Protein AF-W9I507-F1 (afdb_monomer_lite)

Radius of gyration: 17.3 Å; chains: 1; bounding box: 42×34×54 Å

Secondary structure (DSSP, 8-state):
--SS-HHHHHHHHT-TTS---HHHHHHHHHHHHHHS-TT-HHHHHHHHHHHHHHHHHHHHHS---HHHHHHHHHHHHHHHHTT-HHHHHHHHHHHHHHHHHTTGGGTTSSTT-TT-GGGTT--HHHHHHHHHHHHHHHHHHHHHHH-----TTSHHHHTTS--TTSPPSSPPPPTTSPPPPPHHHHHH--

InterPro domains:
  IPR007219 Xylanolytic transcriptional activator, regulatory domain [PF04082] (60-146)
  IPR050815 Transcription factor, fungi [PTHR47338] (55-188)

Foldseek 3Di:
DDLDQPVVLCVQVPDPPHPCDLLNVLLVLLVVLLPDDPPPVVVSVVSLVVSVVSLVVCVVPDPQDLSSLSSLLSNLVNCVVVVVLVVNQVSLLVSLVSCVVQVLLQLQLDQQSCRRPNSVVNDSLRSLSSLSSNVSSVVSQVVSQCDDPPDPVVCPPPPDSPDPPDDTSHDDDDPSGHDRDDPVVSNPDD

pLDDT: mean 81.41, std 13.42, range [44.25, 96.75]

Sequence (190 aa):
MPIVNGKRHLATVLNPLVPHRRPTALMALCMKLCCLPVGKVEEKRVLYDLVKRFYAEVESQEDSCIQVMQSAVFIAVFEMGDAIFPAAYLTVGALARYGMAMGMDKINQDVLGKDCGAAAGASWADIEEMRRVWWGALILDRYVNCYKLTSPSCANILLNMSQPTRGLSTADPSFEEFLPADDEFFCNQV

Structure (mmCIF, N/CA/C/O backbone):
data_AF-W9I507-F1
#
_entry.id   AF-W9I507-F1
#
loop_
_atom_site.group_PDB
_atom_site.id
_atom_site.type_symbol
_atom_site.label_atom_id
_atom_site.label_alt_id
_atom_site.label_comp_id
_atom_site.label_asym_id
_atom_site.label_entity_id
_atom_site.label_seq_id
_atom_site.pdbx_PDB_ins_code
_atom_site.Cartn_x
_atom_site.Cartn_y
_atom_site.Cartn_z
_atom_site.occupancy
_atom_site.B_iso_or_equiv
_atom_site.auth_seq_id
_atom_site.auth_comp_id
_atom_site.auth_asym_id
_atom_site.auth_atom_id
_atom_site.pdbx_PDB_model_num
ATOM 1 N N . MET A 1 1 ? 2.374 13.113 -2.521 1.00 60.88 1 MET A N 1
ATOM 2 C CA . MET A 1 1 ? 2.827 11.851 -3.134 1.00 60.88 1 MET A CA 1
ATOM 3 C C . MET A 1 1 ? 1.643 10.925 -3.431 1.00 60.88 1 MET A C 1
ATOM 5 O O . MET A 1 1 ? 1.254 10.136 -2.572 1.00 60.88 1 MET A O 1
ATOM 9 N N . PRO A 1 2 ? 1.027 11.029 -4.619 1.00 75.25 2 PRO A N 1
ATOM 10 C CA . PRO A 1 2 ? 0.046 10.060 -5.093 1.00 75.25 2 PRO A CA 1
ATOM 11 C C . PRO A 1 2 ? 0.748 8.733 -5.385 1.00 75.25 2 PRO A C 1
ATOM 13 O O . PRO A 1 2 ? 1.752 8.706 -6.083 1.00 75.25 2 PRO A O 1
ATOM 16 N N . ILE A 1 3 ? 0.232 7.638 -4.838 1.00 82.69 3 ILE A N 1
ATOM 17 C CA . ILE A 1 3 ? 0.819 6.296 -4.990 1.00 82.69 3 ILE A CA 1
ATOM 18 C C . ILE A 1 3 ? 0.324 5.605 -6.277 1.00 82.69 3 ILE A C 1
ATOM 20 O O . ILE A 1 3 ? 0.936 4.662 -6.773 1.00 82.69 3 ILE A O 1
ATOM 24 N N . VAL A 1 4 ? -0.787 6.098 -6.824 1.00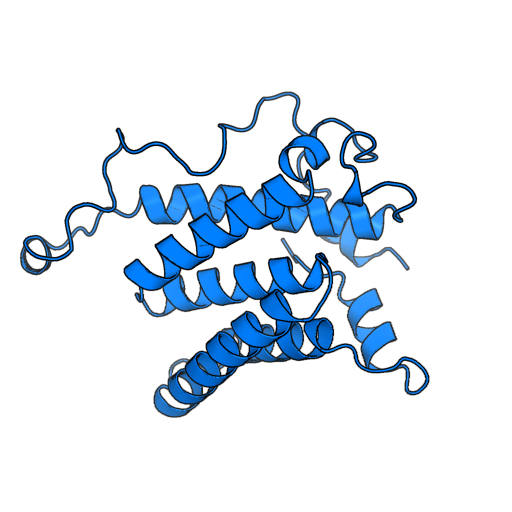 82.69 4 VAL A N 1
ATOM 25 C CA . VAL A 1 4 ? -1.479 5.553 -7.994 1.00 82.69 4 VAL A CA 1
ATOM 26 C C . VAL A 1 4 ? -1.543 6.631 -9.068 1.00 82.69 4 VAL A C 1
ATOM 28 O O . VAL A 1 4 ? -1.897 7.774 -8.765 1.00 82.69 4 VAL A O 1
ATOM 31 N N . ASN A 1 5 ? -1.258 6.284 -10.324 1.00 81.75 5 ASN A N 1
ATOM 32 C CA . ASN A 1 5 ? -1.501 7.184 -11.443 1.00 81.75 5 ASN A CA 1
ATOM 33 C C . ASN A 1 5 ? -3.013 7.290 -11.693 1.00 81.75 5 ASN A C 1
ATOM 35 O O . ASN A 1 5 ? -3.648 6.385 -12.243 1.00 81.75 5 ASN A O 1
ATOM 39 N N . GLY A 1 6 ? -3.600 8.416 -11.282 1.00 75.25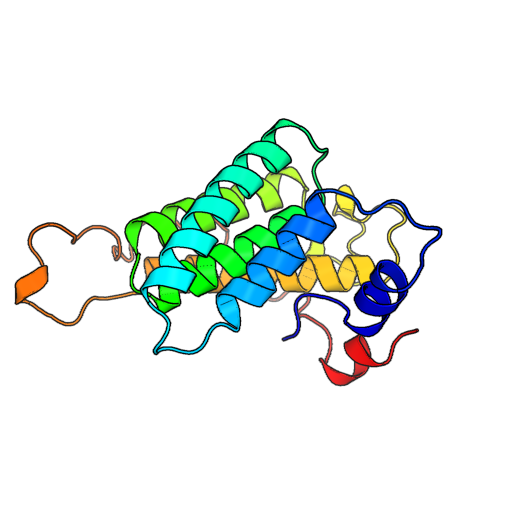 6 GLY A N 1
ATOM 40 C CA . GLY A 1 6 ? -5.046 8.629 -11.333 1.00 75.25 6 GLY A CA 1
ATOM 41 C C . GLY A 1 6 ? -5.632 8.572 -12.744 1.00 75.25 6 GLY A C 1
ATOM 42 O O . GLY A 1 6 ? -6.695 7.982 -12.928 1.00 75.25 6 GLY A O 1
ATOM 43 N N . LYS A 1 7 ? -4.938 9.119 -13.753 1.00 77.50 7 LYS A N 1
ATOM 44 C CA . LYS A 1 7 ? -5.415 9.108 -15.148 1.00 77.50 7 LYS A CA 1
ATOM 45 C C . LYS A 1 7 ? -5.494 7.686 -15.682 1.00 77.50 7 LYS A C 1
ATOM 47 O O . LYS A 1 7 ? -6.520 7.283 -16.225 1.00 77.50 7 LYS A O 1
ATOM 52 N N . ARG A 1 8 ? -4.435 6.910 -15.461 1.00 76.06 8 ARG A N 1
ATOM 53 C CA . ARG A 1 8 ? -4.349 5.517 -15.897 1.00 76.06 8 ARG A CA 1
ATOM 54 C C . ARG A 1 8 ? -5.343 4.618 -15.173 1.00 76.06 8 ARG A C 1
ATOM 56 O O . ARG A 1 8 ? -6.025 3.812 -15.807 1.00 76.06 8 ARG A O 1
ATOM 63 N N . HIS A 1 9 ? -5.449 4.768 -13.854 1.00 78.75 9 HIS A N 1
ATOM 64 C CA . HIS A 1 9 ? -6.389 3.993 -13.056 1.00 78.75 9 HIS A CA 1
ATOM 65 C C . HIS A 1 9 ? -7.831 4.275 -13.486 1.00 78.75 9 HIS A C 1
ATOM 67 O O . HIS A 1 9 ? -8.587 3.342 -13.745 1.00 78.75 9 HIS A O 1
ATOM 73 N N . LEU A 1 10 ? -8.185 5.552 -13.659 1.00 80.06 10 LEU A N 1
ATOM 74 C CA . LEU A 1 10 ? -9.512 5.950 -14.113 1.00 80.06 10 LEU A CA 1
ATOM 75 C C . LEU A 1 10 ? -9.802 5.439 -15.529 1.00 80.06 10 LEU A C 1
ATOM 77 O O . LEU A 1 10 ? -10.866 4.873 -15.755 1.00 80.06 10 LEU A O 1
ATOM 81 N N . ALA A 1 11 ? -8.856 5.567 -16.463 1.00 79.31 11 ALA A N 1
ATOM 82 C CA . ALA A 1 11 ? -9.003 5.031 -17.816 1.00 79.31 11 ALA A CA 1
ATOM 83 C C . ALA A 1 11 ? -9.237 3.511 -17.813 1.00 79.31 11 ALA A C 1
ATOM 85 O O . ALA A 1 11 ? -10.042 3.010 -18.592 1.00 79.31 11 ALA A O 1
ATOM 86 N N . THR A 1 12 ? -8.579 2.785 -16.906 1.00 77.81 12 THR A N 1
ATOM 87 C CA . THR A 1 12 ? -8.743 1.331 -16.759 1.00 77.81 12 THR A CA 1
ATOM 88 C C . THR A 1 12 ? -10.108 0.970 -16.176 1.00 77.81 12 THR A C 1
ATOM 90 O O . THR A 1 12 ? -10.777 0.087 -16.700 1.00 77.81 12 THR A O 1
ATOM 93 N N . VAL A 1 13 ? -10.548 1.665 -15.123 1.00 78.44 13 VAL A N 1
ATOM 94 C CA . VAL A 1 13 ? -11.843 1.418 -14.462 1.00 78.44 13 VAL A CA 1
ATOM 95 C C . VAL A 1 13 ? -13.019 1.796 -15.364 1.00 78.44 13 VAL A C 1
ATOM 97 O O . VAL A 1 13 ? -14.035 1.108 -15.380 1.00 78.44 13 VAL A O 1
ATOM 100 N N . LEU A 1 14 ? -12.890 2.878 -16.133 1.00 82.69 14 LEU A N 1
ATOM 101 C CA . LEU A 1 14 ? -13.932 3.326 -17.057 1.00 82.69 14 LEU A CA 1
ATOM 102 C C . LEU A 1 14 ? -13.994 2.498 -18.345 1.00 82.69 14 LEU A C 1
ATOM 104 O O . LEU A 1 14 ? -14.949 2.656 -19.102 1.00 82.69 14 LEU A O 1
ATOM 108 N N . ASN A 1 15 ? -13.006 1.640 -18.618 1.00 78.81 15 ASN A N 1
ATOM 109 C CA . ASN A 1 15 ? -12.996 0.817 -19.819 1.00 78.81 15 ASN A CA 1
ATOM 110 C C . ASN A 1 15 ? -13.813 -0.473 -19.600 1.00 78.81 15 ASN A C 1
ATOM 112 O O . ASN A 1 15 ? -13.334 -1.391 -18.930 1.00 78.81 15 ASN A O 1
ATOM 116 N N . PRO A 1 16 ? -15.009 -0.608 -20.209 1.00 73.00 16 PRO A N 1
ATOM 117 C CA . PRO A 1 16 ? -15.865 -1.780 -20.017 1.00 73.00 16 PRO A CA 1
ATOM 118 C C . PRO A 1 16 ? -15.288 -3.057 -20.645 1.00 73.00 16 PRO A C 1
ATOM 120 O O . PRO A 1 16 ? -15.780 -4.148 -20.370 1.00 73.00 16 PRO A O 1
ATOM 123 N N . LEU A 1 17 ? -14.267 -2.933 -21.499 1.00 74.56 17 LEU A N 1
ATOM 124 C CA . LEU A 1 17 ? -13.624 -4.056 -22.180 1.00 74.56 17 LEU A CA 1
ATOM 125 C C . LEU A 1 17 ? -12.506 -4.693 -21.345 1.00 74.56 17 LEU A C 1
ATOM 127 O O . LEU A 1 17 ? -12.040 -5.779 -21.688 1.00 74.56 17 LEU A O 1
ATOM 131 N N . VAL A 1 18 ? -12.061 -4.038 -20.266 1.00 71.44 18 VAL A N 1
ATOM 132 C CA . VAL A 1 18 ? -11.014 -4.570 -19.389 1.00 71.44 18 VAL A CA 1
ATOM 133 C C . VAL A 1 18 ? -11.668 -5.354 -18.246 1.00 71.44 18 VAL A C 1
ATOM 135 O O . VAL A 1 18 ? -12.446 -4.785 -17.471 1.00 71.44 18 VAL A O 1
ATOM 138 N N . PRO A 1 19 ? -11.374 -6.661 -18.097 1.00 69.62 19 PRO A N 1
ATOM 139 C CA . PRO A 1 19 ? -11.891 -7.434 -16.979 1.00 69.62 19 PRO A CA 1
ATOM 140 C C . PRO A 1 19 ? -11.388 -6.833 -15.666 1.00 69.62 19 PRO A C 1
ATOM 142 O O . PRO A 1 19 ? -10.194 -6.587 -15.484 1.00 69.62 19 PRO A O 1
ATOM 145 N N . HIS A 1 20 ? -12.316 -6.589 -14.744 1.00 70.31 20 HIS A N 1
ATOM 146 C CA . HIS A 1 20 ? -11.993 -6.019 -13.444 1.00 70.31 20 HIS A CA 1
ATOM 147 C C . HIS A 1 20 ? -11.232 -7.056 -12.620 1.00 70.31 20 HIS A C 1
ATOM 149 O O . HIS A 1 20 ? -11.811 -8.005 -12.091 1.00 70.31 20 HIS A O 1
ATOM 155 N N . ARG A 1 21 ? -9.913 -6.886 -12.529 1.00 84.44 21 ARG A N 1
ATOM 156 C CA . ARG A 1 21 ? -9.064 -7.771 -11.733 1.00 84.44 21 ARG A CA 1
ATOM 157 C C . ARG A 1 21 ? -9.321 -7.555 -10.242 1.00 84.44 21 ARG A C 1
ATOM 159 O O . ARG A 1 21 ? -9.549 -6.428 -9.795 1.00 84.44 21 ARG A O 1
ATOM 166 N N . ARG A 1 22 ? -9.216 -8.625 -9.450 1.00 89.06 22 ARG A N 1
ATOM 167 C CA . ARG A 1 22 ? -9.421 -8.571 -7.991 1.00 89.06 22 ARG A CA 1
ATOM 168 C C . ARG A 1 22 ? -8.506 -7.560 -7.282 1.00 89.06 22 ARG A C 1
ATOM 170 O O . ARG A 1 22 ? -9.035 -6.805 -6.469 1.00 89.06 22 ARG A O 1
ATOM 177 N N . PRO A 1 23 ? -7.202 -7.439 -7.618 1.00 89.69 23 PRO A N 1
ATOM 178 C CA . PRO A 1 23 ? -6.332 -6.439 -6.995 1.00 89.69 23 PRO A CA 1
ATOM 179 C C . PRO A 1 23 ? -6.774 -4.991 -7.261 1.00 89.69 23 PRO A C 1
ATOM 181 O O . PRO A 1 23 ? -6.634 -4.130 -6.397 1.00 89.69 23 PRO A O 1
ATOM 184 N N . THR A 1 24 ? -7.384 -4.717 -8.420 1.00 87.56 24 THR A N 1
ATOM 185 C CA . THR A 1 24 ? -7.926 -3.387 -8.742 1.00 87.56 24 THR A CA 1
ATOM 186 C C . THR A 1 24 ? -9.159 -3.070 -7.890 1.00 87.56 24 THR A C 1
ATOM 188 O O . THR A 1 24 ? -9.281 -1.960 -7.371 1.00 87.56 24 THR A O 1
ATOM 191 N N . ALA A 1 25 ? -10.050 -4.048 -7.695 1.00 90.56 25 ALA A N 1
ATOM 192 C CA . ALA A 1 25 ? -11.204 -3.904 -6.808 1.00 90.56 25 ALA A CA 1
ATOM 193 C C . ALA A 1 25 ? -10.780 -3.731 -5.339 1.00 90.56 25 ALA A C 1
ATOM 195 O O . ALA A 1 25 ? -11.328 -2.883 -4.635 1.00 90.56 25 ALA A O 1
ATOM 196 N N . LEU A 1 26 ? -9.775 -4.492 -4.892 1.00 93.19 26 LEU A N 1
ATOM 197 C CA . LEU A 1 26 ? -9.206 -4.393 -3.547 1.00 93.19 26 LEU A CA 1
ATOM 198 C C . LEU A 1 26 ? -8.667 -2.986 -3.289 1.00 93.19 26 LEU A C 1
ATOM 200 O O . LEU A 1 26 ? -9.033 -2.357 -2.298 1.00 93.19 26 LEU A O 1
ATOM 204 N N . MET A 1 27 ? -7.877 -2.459 -4.223 1.00 91.38 27 MET A N 1
ATOM 205 C CA . MET A 1 27 ? -7.325 -1.114 -4.121 1.00 91.38 27 MET A CA 1
ATOM 206 C C . MET A 1 27 ? -8.424 -0.049 -4.017 1.00 91.38 27 MET A C 1
ATOM 208 O O . MET A 1 27 ? -8.346 0.831 -3.161 1.00 91.38 27 MET A O 1
ATOM 212 N N . ALA A 1 28 ? -9.480 -0.148 -4.831 1.00 90.75 28 ALA A N 1
ATOM 213 C CA . ALA A 1 28 ? -10.611 0.778 -4.771 1.00 90.75 28 ALA A CA 1
ATOM 214 C C . ALA A 1 28 ? -11.347 0.721 -3.416 1.00 90.75 28 ALA A C 1
ATOM 216 O O . ALA A 1 28 ? -11.751 1.759 -2.882 1.00 90.75 28 ALA A O 1
ATOM 217 N N . LEU A 1 29 ? -11.490 -0.470 -2.822 1.00 93.25 29 LEU A N 1
ATOM 218 C CA . LEU A 1 29 ? -12.056 -0.628 -1.478 1.00 93.25 29 LEU A CA 1
ATOM 219 C C . LEU A 1 29 ? -11.159 0.002 -0.405 1.00 93.25 29 LEU A C 1
ATOM 221 O O . LEU A 1 29 ? -11.675 0.692 0.476 1.00 93.25 29 LEU A O 1
ATOM 225 N N . CYS A 1 30 ? -9.838 -0.169 -0.499 1.00 94.56 30 CYS A N 1
ATOM 226 C CA . CYS A 1 30 ? -8.885 0.470 0.409 1.00 94.56 30 CYS A CA 1
ATOM 227 C C . CYS A 1 30 ? -8.927 2.002 0.303 1.00 94.56 30 CYS A C 1
ATOM 229 O O . CYS A 1 30 ? -8.968 2.690 1.320 1.00 94.56 30 CYS A O 1
ATOM 231 N N . MET A 1 31 ? -8.995 2.550 -0.915 1.00 92.81 31 MET A N 1
ATOM 232 C CA . MET A 1 31 ? -9.168 3.992 -1.123 1.00 92.81 31 MET A CA 1
ATOM 233 C C . MET A 1 31 ? -10.460 4.493 -0.475 1.00 92.81 31 MET A C 1
ATOM 235 O O . MET A 1 31 ? -10.446 5.473 0.269 1.00 92.81 31 MET A O 1
ATOM 239 N N . LYS A 1 32 ? -11.577 3.786 -0.697 1.00 92.50 32 LYS A N 1
ATOM 240 C CA . LYS A 1 32 ? -12.860 4.115 -0.067 1.00 92.50 32 LYS A CA 1
ATOM 241 C C . LYS A 1 32 ? -12.748 4.114 1.456 1.00 92.50 32 LYS A C 1
ATOM 243 O O . LYS A 1 32 ? -13.265 5.033 2.085 1.00 92.50 32 LYS A O 1
ATOM 248 N N . LEU A 1 33 ? -12.067 3.124 2.035 1.00 93.38 33 LEU A N 1
ATOM 249 C CA . LEU A 1 33 ? -11.840 3.020 3.475 1.00 93.38 33 LEU A CA 1
ATOM 250 C C . LEU A 1 33 ? -11.105 4.251 4.027 1.00 93.38 33 LEU A C 1
ATOM 252 O O . LEU A 1 33 ? -11.570 4.845 5.001 1.00 93.38 33 LEU A O 1
ATOM 256 N N . CYS A 1 34 ? -10.022 4.684 3.375 1.00 90.81 34 CYS A N 1
ATOM 257 C CA . CYS A 1 34 ? -9.279 5.885 3.765 1.00 90.81 34 CYS A CA 1
ATOM 258 C C . CYS A 1 34 ? -10.103 7.177 3.619 1.00 90.81 34 CYS A C 1
ATOM 260 O O . CYS A 1 34 ? -9.908 8.119 4.384 1.00 90.81 34 CYS A O 1
ATOM 262 N N . CYS A 1 35 ? -11.037 7.228 2.666 1.00 90.50 35 CYS A N 1
ATOM 263 C CA . CYS A 1 35 ? -11.880 8.399 2.411 1.00 90.50 35 CYS A CA 1
ATOM 264 C C . CYS A 1 35 ? -13.162 8.462 3.263 1.00 90.50 35 CYS A C 1
ATOM 266 O O . CYS A 1 35 ? -13.914 9.433 3.151 1.00 90.50 35 CYS A O 1
ATOM 268 N N . LEU A 1 36 ? -13.454 7.461 4.104 1.00 90.00 36 LEU A N 1
ATOM 269 C CA . LEU A 1 36 ? -14.649 7.496 4.950 1.00 90.00 36 LEU A CA 1
ATOM 270 C C . LEU A 1 36 ? -14.550 8.605 6.021 1.00 90.00 36 LEU A C 1
ATOM 272 O O . LEU A 1 36 ? -13.529 8.727 6.709 1.00 90.00 36 LEU A O 1
ATOM 276 N N . PRO A 1 37 ? -15.626 9.386 6.243 1.00 86.38 37 PRO A N 1
ATOM 277 C CA . PRO A 1 37 ? -15.622 10.469 7.219 1.00 86.38 37 PRO A CA 1
ATOM 278 C C . PRO A 1 37 ? -15.500 9.934 8.650 1.00 86.38 37 PRO A C 1
ATOM 280 O O . PRO A 1 37 ? -15.933 8.825 8.965 1.00 86.38 37 PRO A O 1
ATOM 283 N N . VAL A 1 38 ? -14.932 10.749 9.542 1.00 80.12 38 VAL A N 1
ATOM 284 C CA . VAL A 1 38 ? -14.630 10.375 10.939 1.00 80.12 38 VAL A CA 1
ATOM 285 C C . VAL A 1 38 ? -15.869 9.885 11.704 1.00 80.12 38 VAL A C 1
ATOM 287 O O . VAL A 1 38 ? -15.765 8.948 12.484 1.00 80.12 38 VAL A O 1
ATOM 290 N N . GLY A 1 39 ? -17.057 10.434 11.426 1.00 81.81 39 GLY A N 1
ATOM 291 C CA . GLY A 1 39 ? -18.298 10.072 12.124 1.00 81.81 39 GLY A CA 1
ATOM 292 C C . GLY A 1 39 ? -18.891 8.694 11.792 1.00 81.81 39 GLY A C 1
ATOM 293 O O . GLY A 1 39 ? -19.858 8.290 12.429 1.00 81.81 39 GLY A O 1
ATOM 294 N N . LYS A 1 40 ? -18.349 7.959 10.813 1.00 86.56 40 LYS A N 1
ATOM 295 C CA . LYS A 1 40 ? -18.888 6.667 10.350 1.00 86.56 40 LYS A CA 1
ATOM 296 C C . LYS A 1 40 ? -18.108 5.469 10.904 1.00 86.56 40 LYS A C 1
ATOM 298 O O . LYS A 1 40 ? -17.622 4.635 10.145 1.00 86.56 40 LYS A O 1
ATOM 303 N N . VAL A 1 41 ? -17.969 5.395 12.227 1.00 86.56 41 VAL A N 1
ATOM 304 C CA . VAL A 1 41 ? -17.122 4.392 12.908 1.00 86.56 41 VAL A CA 1
ATOM 305 C C . VAL A 1 41 ? -17.540 2.953 12.579 1.00 86.56 41 VAL A C 1
ATOM 307 O O . VAL A 1 41 ? -16.695 2.144 12.207 1.00 86.56 41 VAL A O 1
ATOM 310 N N . GLU A 1 42 ? -18.838 2.640 12.635 1.00 89.06 42 GLU A N 1
ATOM 311 C CA . GLU A 1 42 ? -19.321 1.277 12.363 1.00 89.06 42 GLU A CA 1
ATOM 312 C C . GLU A 1 42 ? -19.111 0.871 10.896 1.00 89.06 42 GLU A C 1
ATOM 314 O O . GLU A 1 42 ? -18.584 -0.202 10.611 1.00 89.06 42 GLU A O 1
ATOM 319 N N . GLU A 1 43 ? -19.432 1.760 9.948 1.00 90.75 43 GLU A N 1
ATOM 320 C CA . GLU A 1 43 ? -19.196 1.500 8.520 1.00 90.75 43 GLU A CA 1
ATOM 321 C C . GLU A 1 43 ? -17.703 1.308 8.217 1.00 90.75 43 GLU A C 1
ATOM 323 O O . GLU A 1 43 ? -17.345 0.426 7.437 1.00 90.75 43 GLU A O 1
ATOM 328 N N . LYS A 1 44 ? -16.824 2.100 8.852 1.00 91.00 44 LYS A N 1
ATOM 329 C CA . LYS A 1 44 ? -15.367 1.942 8.744 1.00 91.00 44 LYS A CA 1
ATOM 330 C C . LYS A 1 44 ? -14.915 0.583 9.246 1.00 91.00 44 LYS A C 1
ATOM 332 O O . LYS A 1 44 ? -14.142 -0.079 8.565 1.00 91.00 44 LYS A O 1
ATOM 337 N N . ARG A 1 45 ? -15.412 0.157 10.408 1.00 91.38 45 ARG A N 1
ATOM 338 C CA . ARG A 1 45 ? -15.057 -1.126 11.018 1.00 91.38 45 ARG A CA 1
ATOM 339 C C . ARG A 1 45 ? -15.455 -2.304 10.135 1.00 91.38 45 ARG A C 1
ATOM 341 O O . ARG A 1 45 ? -14.632 -3.185 9.892 1.00 91.38 45 ARG A O 1
ATOM 348 N N . VAL A 1 46 ? -16.689 -2.297 9.629 1.00 94.69 46 VAL A N 1
ATOM 349 C CA . VAL A 1 46 ? -17.202 -3.337 8.724 1.00 94.69 46 VAL A CA 1
ATOM 350 C C . VAL A 1 46 ? -16.401 -3.366 7.422 1.00 94.69 46 VAL A C 1
ATOM 352 O O . VAL A 1 46 ? -16.001 -4.437 6.966 1.00 94.69 46 VAL A O 1
ATOM 355 N N . LEU A 1 47 ? -16.124 -2.197 6.835 1.00 95.00 47 LEU A N 1
ATOM 356 C CA . LEU A 1 47 ? -15.345 -2.115 5.602 1.00 95.00 47 LEU A CA 1
ATOM 357 C C . LEU A 1 47 ? -13.890 -2.555 5.811 1.00 95.00 47 LEU A C 1
ATOM 359 O O . LEU A 1 47 ? -13.347 -3.247 4.959 1.00 95.00 47 LEU A O 1
ATOM 363 N N . TYR A 1 48 ? -13.270 -2.198 6.935 1.00 95.75 48 TYR A N 1
ATOM 364 C CA . TYR A 1 48 ? -11.911 -2.616 7.276 1.00 95.75 48 TYR A CA 1
ATOM 365 C C . TYR A 1 48 ? -11.795 -4.140 7.412 1.00 95.75 48 TYR A C 1
ATOM 367 O O . TYR A 1 48 ? -10.905 -4.736 6.809 1.00 95.75 48 TYR A O 1
ATOM 375 N N . ASP A 1 49 ? -12.715 -4.791 8.132 1.00 95.69 49 ASP A N 1
ATOM 376 C CA . ASP A 1 49 ? -12.729 -6.256 8.268 1.00 95.69 49 ASP A CA 1
ATOM 377 C C . ASP A 1 49 ? -12.920 -6.949 6.907 1.00 95.69 49 ASP A C 1
ATOM 379 O O . ASP A 1 49 ? -12.196 -7.892 6.577 1.00 95.69 49 ASP A O 1
ATOM 383 N N . LEU A 1 50 ? -13.821 -6.427 6.065 1.00 96.75 50 LEU A N 1
ATOM 384 C CA . LEU A 1 50 ? -13.994 -6.902 4.691 1.00 96.75 50 LEU A CA 1
ATOM 385 C C . LEU A 1 50 ? -12.702 -6.757 3.872 1.00 96.75 50 LEU A C 1
ATOM 387 O O . LEU A 1 50 ? -12.285 -7.705 3.211 1.00 96.75 50 LEU A O 1
ATOM 391 N N . VAL A 1 51 ? -12.059 -5.588 3.933 1.00 96.56 51 VAL A N 1
ATOM 392 C CA . VAL A 1 51 ? -10.815 -5.299 3.209 1.00 96.56 51 VAL A CA 1
ATOM 393 C C . VAL A 1 51 ? -9.684 -6.218 3.662 1.00 96.56 51 VAL A C 1
ATOM 395 O O . VAL A 1 51 ? -8.989 -6.756 2.808 1.00 96.56 51 VAL A O 1
ATOM 398 N N . LYS A 1 52 ? -9.506 -6.466 4.966 1.00 95.94 52 LYS A N 1
ATOM 399 C CA . LYS A 1 52 ? -8.455 -7.372 5.466 1.00 95.94 52 LYS A CA 1
ATOM 400 C C . LYS A 1 52 ? -8.658 -8.808 4.988 1.00 95.94 52 LYS A C 1
ATOM 402 O O . LYS A 1 52 ? -7.689 -9.457 4.600 1.00 95.94 52 LYS A O 1
ATOM 407 N N . ARG A 1 53 ? -9.903 -9.295 4.985 1.00 96.31 53 ARG A N 1
ATOM 408 C CA . ARG A 1 53 ? -10.235 -10.634 4.468 1.00 96.31 53 ARG A CA 1
ATOM 409 C C . ARG A 1 53 ? -9.982 -10.729 2.972 1.00 96.31 53 ARG A C 1
ATOM 411 O O . ARG A 1 53 ? -9.339 -11.672 2.524 1.00 96.31 53 ARG A O 1
ATOM 418 N N . PHE A 1 54 ? -10.442 -9.734 2.219 1.00 96.06 54 PHE A N 1
ATOM 419 C CA . PHE A 1 54 ? -10.264 -9.715 0.774 1.00 96.06 54 PHE A CA 1
ATOM 420 C C . PHE A 1 54 ? -8.792 -9.546 0.376 1.00 96.06 54 PHE A C 1
ATOM 422 O O . PHE A 1 54 ? -8.340 -10.186 -0.567 1.00 96.06 54 PHE A O 1
ATOM 429 N N . TYR A 1 55 ? -8.019 -8.760 1.131 1.00 95.81 55 TYR A N 1
ATOM 430 C CA . TYR A 1 55 ? -6.572 -8.639 0.955 1.00 95.81 55 TYR A CA 1
ATOM 431 C C . TYR A 1 55 ? -5.879 -9.999 1.098 1.00 95.81 55 TYR A C 1
ATOM 433 O O . TYR A 1 55 ? -5.129 -10.389 0.210 1.00 95.81 55 TYR A O 1
ATOM 441 N N . ALA A 1 56 ? -6.175 -10.742 2.170 1.00 94.94 56 ALA A N 1
ATOM 442 C CA . ALA A 1 56 ? -5.592 -12.065 2.397 1.00 94.94 56 ALA A CA 1
ATOM 443 C C . ALA A 1 56 ? -5.984 -13.074 1.302 1.00 94.94 56 ALA A C 1
ATOM 445 O O . ALA A 1 56 ? -5.168 -13.890 0.880 1.00 94.94 56 ALA A O 1
ATOM 446 N N . GLU A 1 57 ? -7.225 -13.007 0.809 1.00 94.50 57 GLU A N 1
ATOM 447 C CA . GLU A 1 57 ? -7.674 -13.842 -0.305 1.00 94.50 57 GLU A CA 1
ATOM 448 C C . GLU A 1 57 ? -6.892 -13.534 -1.588 1.00 94.50 57 GLU A C 1
ATOM 450 O O . GLU A 1 57 ? -6.361 -14.449 -2.219 1.00 94.50 57 GLU A O 1
ATOM 455 N N . VAL A 1 58 ? -6.781 -12.253 -1.946 1.00 93.44 58 VAL A N 1
ATOM 456 C CA . VAL A 1 58 ? -6.041 -11.800 -3.130 1.00 93.44 58 VAL A CA 1
ATOM 457 C C . VAL A 1 58 ? -4.564 -12.175 -3.034 1.00 93.44 58 VAL A C 1
ATOM 459 O O . VAL A 1 58 ? -4.023 -12.700 -4.000 1.00 93.44 58 VAL A O 1
ATOM 462 N N . GLU A 1 59 ? -3.932 -11.981 -1.875 1.00 90.50 59 GLU A N 1
ATOM 463 C CA . GLU A 1 59 ? -2.531 -12.354 -1.640 1.00 90.50 59 GLU A CA 1
ATOM 464 C C . GLU A 1 59 ? -2.286 -13.861 -1.827 1.00 90.50 59 GLU A C 1
ATOM 466 O O . GLU A 1 59 ? -1.214 -14.261 -2.271 1.00 90.50 59 GLU A O 1
ATOM 471 N N . SER A 1 60 ? -3.283 -14.703 -1.532 1.00 89.88 60 SER A N 1
ATOM 472 C CA . SER A 1 60 ? -3.172 -16.160 -1.677 1.00 89.88 60 SER A CA 1
ATOM 473 C C . SER A 1 60 ? -3.451 -16.699 -3.086 1.00 89.88 60 SER A C 1
ATOM 475 O O . SER A 1 60 ? -3.047 -17.821 -3.389 1.00 89.88 60 SER A O 1
ATOM 477 N N . GLN A 1 61 ? -4.174 -15.952 -3.927 1.00 90.06 61 GLN A N 1
ATOM 478 C CA . GLN A 1 61 ? -4.703 -16.456 -5.205 1.00 90.06 61 GLN A CA 1
ATOM 479 C C . GLN A 1 61 ? -4.160 -15.739 -6.442 1.00 90.06 61 GLN A C 1
ATOM 481 O O . GLN A 1 61 ? -4.231 -16.299 -7.535 1.00 90.06 61 GLN A O 1
ATOM 486 N N . GLU A 1 62 ? -3.691 -14.502 -6.305 1.00 86.69 62 GLU A N 1
ATOM 487 C CA . GLU A 1 62 ? -3.206 -13.693 -7.422 1.00 86.69 62 GLU A CA 1
ATOM 488 C C . GLU A 1 62 ? -1.678 -13.587 -7.386 1.00 86.69 62 GLU A C 1
ATOM 490 O O . GLU A 1 62 ? -1.066 -13.542 -6.319 1.00 86.69 62 GLU A O 1
ATOM 495 N N . ASP A 1 63 ? -1.067 -13.498 -8.567 1.00 85.19 63 ASP A N 1
ATOM 496 C CA . ASP A 1 63 ? 0.370 -13.258 -8.690 1.00 85.19 63 ASP A CA 1
ATOM 497 C C . ASP A 1 63 ? 0.773 -11.907 -8.091 1.00 85.19 63 ASP A C 1
ATOM 499 O O . ASP A 1 63 ? -0.003 -10.938 -8.074 1.00 85.19 63 ASP A O 1
ATOM 503 N N . SER A 1 64 ? 2.033 -11.828 -7.659 1.00 81.69 64 SER A N 1
ATOM 504 C CA . SER A 1 64 ? 2.570 -10.620 -7.052 1.00 81.69 64 SER A CA 1
ATOM 505 C C . SER A 1 64 ? 2.461 -9.422 -7.993 1.00 81.69 64 SER A C 1
ATOM 507 O O . SER A 1 64 ? 2.970 -9.447 -9.114 1.00 81.69 64 SER A O 1
ATOM 509 N N . CYS A 1 65 ? 1.785 -8.359 -7.553 1.00 86.31 65 CYS A N 1
ATOM 510 C CA . CYS A 1 65 ? 1.590 -7.166 -8.371 1.00 86.31 65 CYS A CA 1
ATOM 511 C C . CYS A 1 65 ? 1.529 -5.885 -7.540 1.00 86.31 65 CYS A C 1
ATOM 513 O O . CYS A 1 65 ? 1.216 -5.886 -6.346 1.00 86.31 65 CYS A O 1
ATOM 515 N N . ILE A 1 66 ? 1.786 -4.757 -8.206 1.00 88.88 66 ILE A N 1
ATOM 516 C CA . ILE A 1 66 ? 1.883 -3.454 -7.546 1.00 88.88 66 ILE A CA 1
ATOM 517 C C . ILE A 1 66 ? 0.586 -3.044 -6.840 1.00 88.88 66 ILE A C 1
ATOM 519 O O . ILE A 1 66 ? 0.632 -2.476 -5.754 1.00 88.88 66 ILE A O 1
ATOM 523 N N . GLN A 1 67 ? -0.575 -3.406 -7.391 1.00 90.50 67 GLN A N 1
ATOM 524 C CA . GLN A 1 67 ? -1.885 -3.061 -6.827 1.00 90.50 67 GLN A CA 1
ATOM 525 C C . GLN A 1 67 ? -2.116 -3.680 -5.443 1.00 90.50 67 GLN A C 1
ATOM 527 O O . GLN A 1 67 ? -2.752 -3.060 -4.587 1.00 90.50 67 GLN A O 1
ATOM 532 N N . VAL A 1 68 ? -1.576 -4.877 -5.191 1.00 91.94 68 VAL A N 1
ATOM 533 C CA . VAL A 1 68 ? -1.642 -5.514 -3.867 1.00 91.94 68 VAL A CA 1
ATOM 534 C C . VAL A 1 68 ? -0.804 -4.719 -2.870 1.00 91.94 68 VAL A C 1
ATOM 536 O O . VAL A 1 68 ? -1.297 -4.376 -1.798 1.00 91.94 68 VAL A O 1
ATOM 539 N N . MET A 1 69 ? 0.407 -4.296 -3.241 1.00 92.56 69 MET A N 1
ATOM 540 C CA . MET A 1 69 ? 1.206 -3.429 -2.368 1.00 92.56 69 MET A CA 1
ATOM 541 C C . MET A 1 69 ? 0.584 -2.055 -2.143 1.00 92.56 69 MET A C 1
ATOM 543 O O . MET A 1 69 ? 0.566 -1.579 -1.012 1.00 92.56 69 MET A O 1
ATOM 547 N N . GLN A 1 70 ? 0.045 -1.422 -3.189 1.00 93.62 70 GLN A N 1
ATOM 548 C CA . GLN A 1 70 ? -0.690 -0.160 -3.068 1.00 93.62 70 GLN A CA 1
ATOM 549 C C . GLN A 1 70 ? -1.836 -0.317 -2.057 1.00 93.62 70 GLN A C 1
ATOM 551 O O . GLN A 1 70 ? -2.009 0.521 -1.174 1.00 93.62 70 GLN A O 1
ATOM 556 N N . SER A 1 71 ? -2.560 -1.439 -2.124 1.00 94.75 71 SER A N 1
ATOM 557 C CA . SER A 1 71 ? -3.617 -1.785 -1.169 1.00 94.75 71 SER A CA 1
ATOM 558 C C . SER A 1 71 ? -3.086 -1.941 0.259 1.00 94.75 71 SE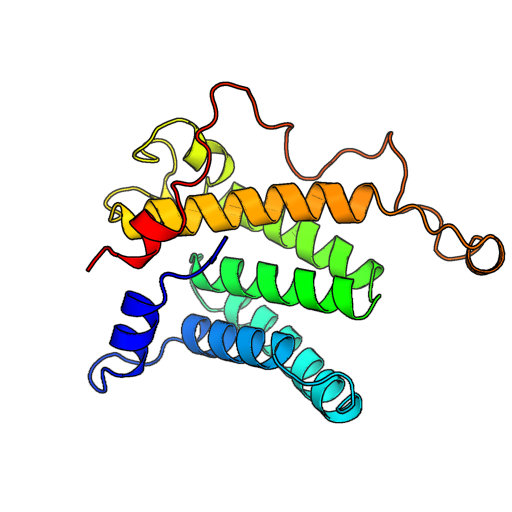R A C 1
ATOM 560 O O . SER A 1 71 ? -3.686 -1.393 1.183 1.00 94.75 71 SER A O 1
ATOM 562 N N . ALA A 1 72 ? -1.954 -2.622 0.453 1.00 94.88 72 ALA A N 1
ATOM 563 C CA . ALA A 1 72 ? -1.312 -2.764 1.762 1.00 94.88 72 ALA A CA 1
ATOM 564 C C . ALA A 1 72 ? -0.843 -1.422 2.347 1.00 94.88 72 ALA A C 1
ATOM 566 O O . ALA A 1 72 ? -1.006 -1.199 3.546 1.00 94.88 72 ALA A O 1
ATOM 567 N N . VAL A 1 73 ? -0.337 -0.501 1.517 1.00 95.38 73 VAL A N 1
ATOM 568 C CA . VAL A 1 73 ? 0.005 0.863 1.954 1.00 95.38 73 VAL A CA 1
ATOM 569 C C . VAL A 1 73 ? -1.237 1.590 2.475 1.00 95.38 73 VAL A C 1
ATOM 571 O O . VAL A 1 73 ? -1.201 2.147 3.570 1.00 95.38 73 VAL A O 1
ATOM 574 N N . PHE A 1 74 ? -2.358 1.548 1.746 1.00 95.00 74 PHE A N 1
ATOM 575 C CA . PHE A 1 74 ? -3.608 2.162 2.209 1.00 95.00 74 PHE A CA 1
ATOM 576 C C . PHE A 1 74 ? -4.119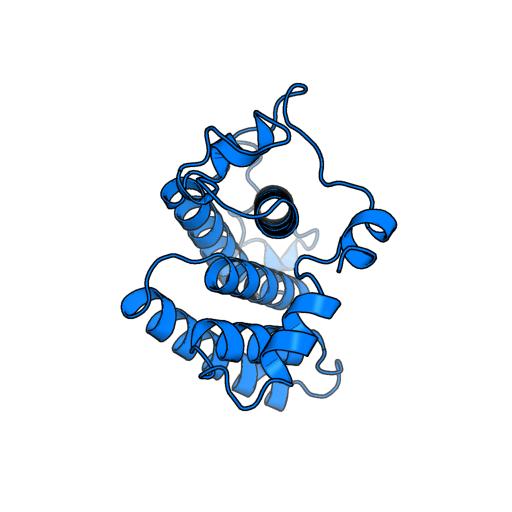 1.546 3.519 1.00 95.00 74 PHE A C 1
ATOM 578 O O . PHE A 1 74 ? -4.546 2.278 4.412 1.00 95.00 74 PHE A O 1
ATOM 585 N N . ILE A 1 75 ? -4.040 0.219 3.662 1.00 95.69 75 ILE A N 1
ATOM 586 C CA . ILE A 1 75 ? -4.422 -0.479 4.898 1.00 95.69 75 ILE A CA 1
ATOM 587 C C . ILE A 1 75 ? -3.544 -0.018 6.067 1.00 95.69 75 ILE A C 1
ATOM 589 O O . ILE A 1 75 ? -4.081 0.352 7.107 1.00 95.69 75 ILE A O 1
ATOM 593 N N . ALA A 1 76 ? -2.220 0.028 5.893 1.00 94.44 76 ALA A N 1
ATOM 594 C CA . ALA A 1 76 ? -1.297 0.482 6.932 1.00 94.44 76 ALA A CA 1
ATOM 595 C C . ALA A 1 76 ? -1.568 1.937 7.350 1.00 94.44 76 ALA A C 1
ATOM 597 O O . ALA A 1 76 ? -1.617 2.244 8.540 1.00 94.44 76 ALA A O 1
ATOM 598 N N . VAL A 1 77 ? -1.809 2.828 6.382 1.00 93.00 77 VAL A N 1
ATOM 599 C CA . VAL A 1 77 ? -2.165 4.231 6.645 1.00 93.00 77 VAL A CA 1
ATOM 600 C C . VAL A 1 77 ? -3.476 4.332 7.427 1.00 93.00 77 VAL A C 1
ATOM 602 O O . VAL A 1 77 ? -3.559 5.112 8.377 1.00 93.00 77 VAL A O 1
ATOM 605 N N . PHE A 1 78 ? -4.489 3.537 7.070 1.00 93.31 78 PHE A N 1
ATOM 606 C CA . PHE A 1 78 ? -5.749 3.487 7.811 1.00 93.31 78 PHE A CA 1
ATOM 607 C C . PHE A 1 78 ? -5.551 2.978 9.246 1.00 93.31 78 PHE A C 1
ATOM 609 O O . PHE A 1 78 ? -5.990 3.634 10.188 1.00 93.31 78 PHE A O 1
ATOM 616 N N . GLU A 1 79 ? -4.860 1.848 9.423 1.00 92.12 79 GLU A N 1
ATOM 617 C CA . GLU A 1 79 ? -4.590 1.246 10.736 1.00 92.12 79 GLU A CA 1
ATOM 618 C C . GLU A 1 79 ? -3.826 2.219 11.647 1.00 92.12 79 GLU A C 1
ATOM 620 O O . GLU A 1 79 ? -4.116 2.312 12.837 1.00 92.12 79 GLU A O 1
ATOM 625 N N . MET A 1 80 ? -2.893 2.997 11.094 1.00 87.44 80 MET A N 1
ATOM 626 C CA . MET A 1 80 ? -2.201 4.055 11.831 1.00 87.44 80 MET A CA 1
ATOM 627 C C . MET A 1 80 ? -3.116 5.232 12.183 1.00 87.44 80 MET A C 1
ATOM 629 O O . MET A 1 80 ? -3.068 5.723 13.311 1.00 87.44 80 MET A O 1
ATOM 633 N N . GLY A 1 81 ? -3.949 5.682 11.241 1.00 86.38 81 GLY A N 1
ATOM 634 C CA . GLY A 1 81 ? -4.880 6.792 11.449 1.00 86.38 81 GLY A CA 1
ATOM 635 C C . GLY A 1 81 ? -5.955 6.502 12.501 1.00 86.38 81 GLY A C 1
ATOM 636 O O . GLY A 1 81 ? -6.355 7.411 13.222 1.00 86.38 81 GLY A O 1
ATOM 637 N N . ASP A 1 82 ? -6.378 5.241 12.623 1.00 87.69 82 ASP A N 1
ATOM 638 C CA . ASP A 1 82 ? -7.373 4.775 13.602 1.00 87.69 82 ASP A CA 1
ATOM 639 C C . ASP A 1 82 ? -6.732 4.205 14.889 1.00 87.69 82 ASP A C 1
ATOM 641 O O . ASP A 1 82 ? -7.398 3.587 15.716 1.00 87.69 82 ASP A O 1
ATOM 645 N N . ALA A 1 83 ? -5.421 4.420 15.076 1.00 85.25 83 ALA A N 1
ATOM 646 C CA . ALA A 1 83 ? -4.640 3.997 16.245 1.00 85.25 83 ALA A CA 1
ATOM 647 C C . ALA A 1 83 ? -4.611 2.470 16.510 1.00 85.25 83 ALA A C 1
ATOM 649 O O . ALA A 1 83 ? -4.416 2.019 17.643 1.00 85.25 83 ALA A O 1
ATOM 650 N N . ILE A 1 84 ? -4.716 1.650 15.461 1.00 88.44 84 ILE A N 1
ATOM 651 C CA . ILE A 1 84 ? -4.612 0.182 15.494 1.00 88.44 84 ILE A CA 1
ATOM 652 C C . ILE A 1 84 ? -3.142 -0.248 15.311 1.00 88.44 84 ILE A C 1
ATOM 654 O O . ILE A 1 84 ? -2.775 -0.987 14.395 1.00 88.44 84 ILE A O 1
ATOM 658 N N . PHE A 1 85 ? -2.263 0.223 16.200 1.00 82.44 85 PHE A N 1
ATOM 659 C CA . PHE A 1 85 ? -0.805 0.103 16.038 1.00 82.44 85 PHE A CA 1
ATOM 660 C C . PHE A 1 85 ? -0.255 -1.327 15.874 1.00 82.44 85 PHE A C 1
ATOM 662 O O . PHE A 1 85 ? 0.634 -1.514 15.040 1.00 82.44 85 PHE A O 1
ATOM 669 N N . PRO A 1 86 ? -0.733 -2.358 16.607 1.00 85.69 86 PRO A N 1
ATOM 670 C CA . PRO A 1 86 ? -0.234 -3.719 16.409 1.00 85.69 86 PRO A CA 1
ATOM 671 C C . PRO A 1 86 ? -0.526 -4.258 15.005 1.00 85.69 86 PRO A C 1
ATOM 673 O O . PRO A 1 86 ? 0.320 -4.938 14.428 1.00 85.69 86 PRO A O 1
ATOM 676 N N . ALA A 1 87 ? -1.698 -3.931 14.447 1.00 89.62 87 ALA A N 1
ATOM 677 C CA . ALA A 1 87 ? -2.053 -4.320 13.086 1.00 89.62 87 ALA A CA 1
ATOM 678 C C . ALA A 1 87 ? -1.178 -3.574 12.073 1.00 89.62 87 ALA A C 1
ATOM 680 O O . ALA A 1 87 ? -0.550 -4.228 11.244 1.00 89.62 87 ALA A O 1
ATOM 681 N N . ALA A 1 88 ? -1.032 -2.252 12.238 1.00 90.06 88 ALA A N 1
ATOM 682 C CA . ALA A 1 88 ? -0.180 -1.421 11.388 1.00 90.06 88 ALA A CA 1
ATOM 683 C C . ALA A 1 88 ? 1.249 -1.964 11.295 1.00 90.06 88 ALA A C 1
ATOM 685 O O . ALA A 1 88 ? 1.796 -2.095 10.205 1.00 90.06 88 ALA A O 1
ATOM 686 N N . TYR A 1 89 ? 1.846 -2.351 12.424 1.00 86.81 89 TYR A N 1
ATOM 687 C CA . TYR A 1 89 ? 3.193 -2.921 12.439 1.00 86.81 89 TYR A CA 1
ATOM 688 C C . TYR A 1 89 ? 3.313 -4.215 11.638 1.00 86.81 89 TYR A C 1
ATOM 690 O O . TYR A 1 89 ? 4.265 -4.382 10.877 1.00 86.81 89 TYR A O 1
ATOM 698 N N . LEU A 1 90 ? 2.351 -5.128 11.787 1.00 91.00 90 LEU A N 1
ATOM 699 C CA . LEU A 1 90 ? 2.359 -6.379 11.034 1.00 91.00 90 LEU A CA 1
ATOM 700 C C . LEU A 1 90 ? 2.120 -6.131 9.543 1.00 91.00 90 LEU A C 1
ATOM 702 O O . LEU A 1 90 ? 2.815 -6.722 8.720 1.00 91.00 90 LEU A O 1
ATOM 706 N N . THR A 1 91 ? 1.193 -5.234 9.198 1.00 94.06 91 THR A N 1
ATOM 707 C CA . THR A 1 91 ? 0.910 -4.855 7.809 1.00 94.06 91 TH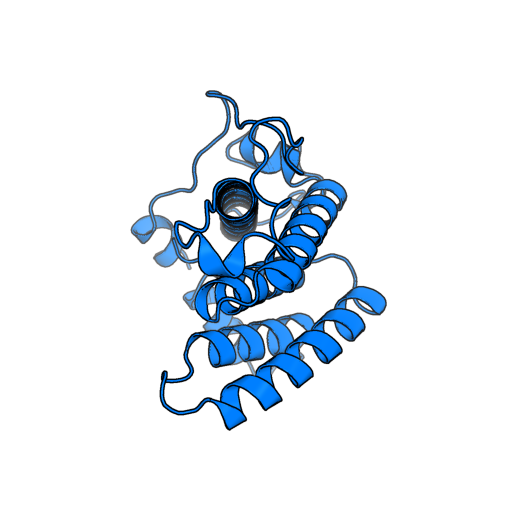R A CA 1
ATOM 708 C C . THR A 1 91 ? 2.142 -4.235 7.150 1.00 94.06 91 THR A C 1
ATOM 710 O O . THR A 1 91 ? 2.497 -4.624 6.042 1.00 94.06 91 THR A O 1
ATOM 713 N N . VAL A 1 92 ? 2.845 -3.328 7.833 1.00 92.50 92 VAL A N 1
ATOM 714 C CA . VAL A 1 92 ? 4.065 -2.690 7.315 1.00 92.50 92 VAL A CA 1
ATOM 715 C C . VAL A 1 92 ? 5.215 -3.689 7.180 1.00 92.50 92 VAL A C 1
ATOM 717 O O . VAL A 1 92 ? 5.896 -3.705 6.157 1.00 92.50 92 VAL A O 1
ATOM 720 N N . GLY A 1 93 ? 5.400 -4.580 8.157 1.00 91.12 93 GLY A N 1
ATOM 721 C CA . GLY A 1 93 ? 6.397 -5.648 8.060 1.00 91.12 93 GLY A CA 1
ATOM 722 C C . GLY A 1 93 ? 6.115 -6.622 6.909 1.00 91.12 93 GLY A C 1
ATOM 723 O O . GLY A 1 93 ? 7.040 -7.033 6.206 1.00 91.12 93 GLY A O 1
ATOM 724 N N . ALA A 1 94 ? 4.845 -6.971 6.680 1.00 92.44 94 ALA A N 1
ATOM 725 C CA . ALA A 1 94 ? 4.427 -7.790 5.542 1.00 92.44 94 ALA A CA 1
ATOM 726 C C . ALA A 1 94 ? 4.655 -7.060 4.210 1.00 92.44 94 ALA A C 1
ATOM 728 O O . ALA A 1 94 ? 5.264 -7.628 3.307 1.00 92.44 94 ALA A O 1
ATOM 729 N N . LEU A 1 95 ? 4.264 -5.785 4.122 1.00 93.81 95 LEU A N 1
ATOM 730 C CA . LEU A 1 95 ? 4.488 -4.918 2.963 1.00 93.81 95 LEU A CA 1
ATOM 731 C C . LEU A 1 95 ? 5.976 -4.832 2.593 1.00 93.81 95 LEU A C 1
ATOM 733 O O . LEU A 1 95 ? 6.322 -4.970 1.422 1.00 93.81 95 LEU A O 1
ATOM 737 N N . ALA A 1 96 ? 6.861 -4.651 3.578 1.00 92.44 96 ALA A N 1
ATOM 738 C CA . ALA A 1 96 ? 8.305 -4.610 3.356 1.00 92.44 96 ALA A CA 1
ATOM 739 C C . ALA A 1 96 ? 8.831 -5.925 2.758 1.00 92.44 96 ALA A C 1
ATOM 741 O O . ALA A 1 96 ? 9.559 -5.913 1.766 1.00 92.44 96 ALA A O 1
ATOM 742 N N . ARG A 1 97 ? 8.424 -7.075 3.317 1.00 91.69 97 ARG A N 1
ATOM 743 C CA . ARG A 1 97 ? 8.823 -8.399 2.805 1.00 91.69 97 ARG A CA 1
ATOM 744 C C . ARG A 1 97 ? 8.266 -8.678 1.417 1.00 91.69 97 ARG A C 1
ATOM 746 O O . ARG A 1 97 ? 8.978 -9.231 0.586 1.00 91.69 97 ARG A O 1
ATOM 753 N N . TYR A 1 98 ? 7.026 -8.272 1.165 1.00 91.06 98 TYR A N 1
ATOM 754 C CA . TYR A 1 98 ? 6.397 -8.392 -0.143 1.00 91.06 98 TYR A CA 1
ATOM 755 C C . TYR A 1 98 ? 7.151 -7.564 -1.194 1.00 91.06 98 TYR A C 1
ATOM 757 O O . TYR A 1 98 ? 7.466 -8.065 -2.271 1.00 91.06 98 TYR A O 1
ATOM 765 N N . GLY A 1 99 ? 7.524 -6.324 -0.860 1.00 90.25 99 GLY A N 1
ATOM 766 C CA . GLY A 1 99 ? 8.332 -5.466 -1.729 1.00 90.25 99 GLY A CA 1
ATOM 767 C C . GLY A 1 99 ? 9.713 -6.050 -2.024 1.00 90.25 99 GLY A C 1
ATOM 768 O O . GLY A 1 99 ? 10.115 -6.108 -3.185 1.00 90.25 99 GLY A O 1
ATOM 769 N N . MET A 1 100 ? 10.408 -6.564 -1.003 1.00 89.69 100 MET A N 1
ATOM 770 C CA . MET A 1 100 ? 11.686 -7.264 -1.193 1.00 89.69 100 MET A CA 1
ATOM 771 C C . MET A 1 100 ? 11.536 -8.508 -2.079 1.00 89.69 100 MET A C 1
ATOM 773 O O . MET A 1 100 ? 12.375 -8.748 -2.941 1.00 89.69 100 MET A O 1
ATOM 777 N N . ALA A 1 101 ? 10.454 -9.279 -1.925 1.00 88.44 101 ALA A N 1
ATOM 778 C CA . ALA A 1 101 ? 10.189 -10.448 -2.765 1.00 88.44 101 ALA A CA 1
ATOM 779 C C . ALA A 1 101 ? 9.968 -10.082 -4.245 1.00 88.44 101 ALA A C 1
ATOM 781 O O . ALA A 1 101 ? 10.333 -10.858 -5.125 1.00 88.44 101 ALA A O 1
ATOM 782 N N . MET A 1 102 ? 9.427 -8.893 -4.531 1.00 87.00 102 MET A N 1
ATOM 783 C CA . MET A 1 102 ? 9.323 -8.354 -5.894 1.00 87.00 102 MET A CA 1
ATOM 784 C C . MET A 1 102 ? 10.601 -7.649 -6.385 1.00 87.00 102 MET A C 1
ATOM 786 O O . MET A 1 102 ? 10.645 -7.174 -7.520 1.00 87.00 102 MET A O 1
ATOM 790 N N . GLY A 1 103 ? 11.650 -7.573 -5.559 1.00 86.12 103 GLY A N 1
ATOM 791 C CA . GLY A 1 103 ? 12.904 -6.889 -5.885 1.00 86.12 103 GLY A CA 1
ATOM 792 C C . GLY A 1 103 ? 12.798 -5.362 -5.871 1.00 86.12 103 GLY A C 1
ATOM 793 O O . GLY A 1 103 ? 13.547 -4.682 -6.574 1.00 86.12 103 GLY A O 1
ATOM 794 N N . MET A 1 104 ? 11.828 -4.803 -5.139 1.00 86.19 104 MET A N 1
ATOM 795 C CA . MET A 1 104 ? 11.628 -3.351 -5.050 1.00 86.19 104 MET A CA 1
ATOM 796 C C . MET A 1 104 ? 12.689 -2.650 -4.203 1.00 86.19 104 MET A C 1
ATOM 798 O O . MET A 1 104 ? 12.872 -1.449 -4.351 1.00 86.19 104 MET A O 1
ATOM 802 N N . ASP A 1 105 ? 13.452 -3.390 -3.403 1.00 83.56 105 ASP A N 1
ATOM 803 C CA . ASP A 1 105 ? 14.653 -2.900 -2.722 1.00 83.56 105 ASP A CA 1
ATOM 804 C C . ASP A 1 105 ? 15.692 -2.317 -3.694 1.00 83.56 105 ASP A C 1
ATOM 806 O O . ASP A 1 105 ? 16.479 -1.453 -3.318 1.00 83.56 105 ASP A O 1
ATOM 810 N N . LYS A 1 106 ? 15.663 -2.742 -4.963 1.00 84.19 106 LYS A N 1
ATOM 811 C CA . LYS A 1 106 ? 16.584 -2.285 -6.015 1.00 84.19 106 LYS A CA 1
ATOM 812 C C . LYS A 1 106 ? 15.972 -1.279 -6.980 1.00 84.19 106 LYS A C 1
ATOM 814 O O . LYS A 1 106 ? 16.666 -0.773 -7.857 1.00 84.19 106 LYS A O 1
ATOM 819 N N . ILE A 1 107 ? 14.685 -0.954 -6.843 1.00 85.50 107 ILE A N 1
ATOM 820 C CA . ILE A 1 107 ? 14.003 -0.088 -7.816 1.00 85.50 107 ILE A CA 1
ATOM 821 C C . ILE A 1 107 ? 14.528 1.350 -7.820 1.00 85.50 107 ILE A C 1
ATOM 823 O O . ILE A 1 107 ? 14.403 2.072 -8.810 1.00 85.50 107 ILE A O 1
ATOM 827 N N . ASN A 1 108 ? 15.142 1.752 -6.711 1.00 82.75 108 ASN A N 1
ATOM 828 C CA . ASN A 1 108 ? 15.728 3.068 -6.539 1.00 82.75 108 ASN A CA 1
ATOM 829 C C . ASN A 1 108 ? 17.182 3.153 -7.018 1.00 82.75 108 ASN A C 1
ATOM 831 O O . ASN A 1 108 ? 17.748 4.232 -6.927 1.00 82.75 108 ASN A O 1
ATOM 835 N N . GLN A 1 109 ? 17.804 2.071 -7.497 1.00 81.38 109 GLN A N 1
ATOM 836 C CA . GLN A 1 109 ? 19.227 2.084 -7.877 1.00 81.38 109 GLN A CA 1
ATOM 837 C C . GLN A 1 109 ? 19.478 2.739 -9.246 1.00 81.38 109 GLN A C 1
ATOM 839 O O . GLN A 1 109 ? 20.525 3.341 -9.462 1.00 81.38 109 GLN A O 1
ATOM 844 N N . ASP A 1 110 ? 18.506 2.677 -10.160 1.00 75.38 110 ASP A N 1
ATOM 845 C CA . ASP A 1 110 ? 18.543 3.357 -11.462 1.00 75.38 110 ASP A CA 1
ATOM 846 C C . ASP A 1 110 ? 17.199 4.064 -11.714 1.00 75.38 110 ASP A C 1
ATOM 848 O O . ASP A 1 110 ? 16.137 3.610 -11.276 1.00 75.38 110 ASP A O 1
ATOM 852 N N . VAL A 1 111 ? 17.225 5.148 -12.493 1.00 70.50 111 VAL A N 1
ATOM 853 C CA . VAL A 1 111 ? 16.047 5.885 -12.975 1.00 70.50 111 VAL A CA 1
ATOM 854 C C . VAL A 1 111 ? 15.048 4.940 -13.638 1.00 70.50 111 VAL A C 1
ATOM 856 O O . VAL A 1 111 ? 13.841 5.096 -13.456 1.00 70.50 111 VAL A O 1
ATOM 859 N N . LEU A 1 112 ? 15.559 3.958 -14.384 1.00 71.06 112 LEU A N 1
ATOM 860 C CA . LEU A 1 112 ? 14.773 2.980 -15.135 1.00 71.06 112 LEU A CA 1
ATOM 861 C C . LEU A 1 112 ? 14.438 1.714 -14.332 1.00 71.06 112 LEU A C 1
ATOM 863 O O . LEU A 1 112 ? 13.810 0.815 -14.880 1.00 71.06 112 LEU A O 1
ATOM 867 N N . GLY A 1 113 ? 14.873 1.611 -13.072 1.00 69.75 113 GLY A N 1
ATOM 868 C CA . GLY A 1 113 ? 14.596 0.453 -12.221 1.00 69.75 113 GLY A CA 1
ATOM 869 C C . GLY A 1 113 ? 15.077 -0.880 -12.802 1.00 69.75 113 GLY A C 1
ATOM 870 O O . GLY A 1 113 ? 14.506 -1.912 -12.477 1.00 69.75 113 GLY A O 1
ATOM 871 N N . LYS A 1 114 ? 16.096 -0.882 -13.674 1.00 68.88 114 LYS A N 1
ATOM 872 C CA . LYS A 1 114 ? 16.522 -2.066 -14.451 1.00 68.88 114 LYS A CA 1
ATOM 873 C C . LYS A 1 114 ? 16.889 -3.274 -13.594 1.00 68.88 114 LYS A C 1
ATOM 875 O O . LYS A 1 114 ? 16.705 -4.405 -14.034 1.00 68.88 114 LYS A O 1
ATOM 880 N N . ASP A 1 115 ? 17.384 -3.026 -12.388 1.00 70.25 115 ASP A N 1
ATOM 881 C CA . ASP A 1 115 ? 17.799 -4.066 -11.445 1.00 70.25 115 ASP A CA 1
ATOM 882 C C . ASP A 1 115 ? 16.629 -4.628 -10.617 1.00 70.25 115 ASP A C 1
ATOM 884 O O . ASP A 1 115 ? 16.777 -5.631 -9.913 1.00 70.25 115 ASP A O 1
ATOM 888 N N . CYS A 1 116 ? 15.442 -4.021 -10.724 1.00 75.69 116 CYS A N 1
ATOM 889 C CA . CYS A 1 116 ? 14.200 -4.562 -10.194 1.00 75.69 116 CYS A CA 1
ATOM 890 C C . CYS A 1 116 ? 13.610 -5.549 -11.210 1.00 75.69 116 CYS A C 1
ATOM 892 O O . CYS A 1 116 ? 13.134 -5.158 -12.275 1.00 75.69 116 CYS A O 1
ATOM 894 N N . GLY A 1 117 ? 13.597 -6.842 -10.874 1.00 69.12 117 GLY A N 1
ATOM 895 C CA . GLY A 1 117 ? 13.041 -7.879 -11.754 1.00 69.12 117 GLY A CA 1
ATOM 896 C C . GLY A 1 117 ? 11.577 -7.626 -12.138 1.00 69.12 117 GLY A C 1
ATOM 897 O O . GLY A 1 117 ? 11.177 -7.925 -13.260 1.00 69.12 117 GLY A O 1
ATOM 898 N N . ALA A 1 118 ? 10.800 -7.003 -11.245 1.00 70.31 118 ALA A N 1
ATOM 899 C CA . ALA A 1 118 ? 9.414 -6.614 -11.504 1.00 70.31 118 ALA A CA 1
ATOM 900 C C . ALA A 1 118 ? 9.264 -5.385 -12.431 1.00 70.31 118 ALA A C 1
ATOM 902 O O . ALA A 1 118 ? 8.172 -5.145 -12.938 1.00 70.31 118 ALA A O 1
ATOM 903 N N . ALA A 1 119 ? 10.338 -4.630 -12.688 1.00 73.94 119 ALA A N 1
ATOM 904 C CA . ALA A 1 119 ? 10.354 -3.485 -13.602 1.00 73.94 119 ALA A CA 1
ATOM 905 C C . ALA A 1 119 ? 10.808 -3.846 -15.033 1.00 73.94 119 ALA A C 1
ATOM 907 O O . ALA A 1 119 ? 10.829 -2.986 -15.917 1.00 73.94 119 ALA A O 1
ATOM 908 N N . ALA A 1 120 ? 11.168 -5.107 -15.300 1.00 71.81 120 ALA A N 1
ATOM 909 C CA . ALA A 1 120 ? 11.633 -5.538 -16.615 1.00 71.81 120 ALA A CA 1
ATOM 910 C C . ALA A 1 120 ? 10.536 -5.363 -17.688 1.00 71.81 120 ALA A C 1
ATOM 912 O O . ALA A 1 120 ? 9.519 -6.052 -17.678 1.00 71.81 120 ALA A O 1
ATOM 913 N N . GLY A 1 121 ? 10.747 -4.435 -18.630 1.00 70.38 121 GLY A N 1
ATOM 914 C CA . GLY A 1 121 ? 9.771 -4.104 -19.680 1.00 70.38 121 GLY A CA 1
ATOM 915 C C . GLY A 1 121 ? 8.597 -3.234 -19.213 1.00 70.38 121 GLY A C 1
ATOM 916 O O . GLY A 1 121 ? 7.671 -3.001 -19.990 1.00 70.38 121 GLY A O 1
ATOM 917 N N . ALA A 1 122 ? 8.632 -2.749 -17.970 1.00 79.31 122 ALA A N 1
ATOM 918 C CA . ALA A 1 122 ? 7.622 -1.861 -17.418 1.00 79.31 122 ALA A CA 1
ATOM 919 C C . ALA A 1 122 ? 7.728 -0.451 -18.024 1.00 79.31 122 ALA A C 1
ATOM 921 O O . ALA A 1 122 ? 8.812 0.017 -18.387 1.00 79.31 122 ALA A O 1
ATOM 922 N N . SER A 1 123 ? 6.592 0.241 -18.138 1.00 83.81 123 SER A N 1
ATOM 923 C CA . SER A 1 123 ? 6.593 1.639 -18.572 1.00 83.81 123 SER A CA 1
ATOM 924 C C . SER A 1 123 ? 7.224 2.534 -17.500 1.00 83.81 123 SER A C 1
ATOM 926 O O . SER A 1 123 ? 7.274 2.177 -16.323 1.00 83.81 123 SER A O 1
ATOM 928 N N . TRP A 1 124 ? 7.660 3.740 -17.874 1.00 82.94 124 TRP A N 1
ATOM 929 C CA . TRP A 1 124 ? 8.158 4.710 -16.890 1.00 82.94 124 TRP A CA 1
ATOM 930 C C . TRP A 1 124 ? 7.130 4.981 -15.776 1.00 82.94 124 TRP A C 1
ATOM 932 O O . TRP A 1 124 ? 7.498 5.073 -14.608 1.00 82.94 124 TRP A O 1
ATOM 942 N N . ALA A 1 125 ? 5.836 5.034 -16.118 1.00 81.94 125 ALA A N 1
ATOM 943 C CA . ALA A 1 125 ? 4.762 5.243 -15.150 1.00 81.94 125 ALA A CA 1
ATOM 944 C C . ALA A 1 125 ? 4.621 4.077 -14.156 1.00 81.94 125 ALA A C 1
ATOM 946 O O . ALA A 1 125 ? 4.348 4.315 -12.983 1.00 81.94 125 ALA A O 1
ATOM 947 N N . ASP A 1 126 ? 4.836 2.835 -14.601 1.00 83.69 126 ASP A N 1
ATOM 948 C CA . ASP A 1 126 ? 4.845 1.657 -13.724 1.00 83.69 126 ASP A CA 1
ATOM 949 C C . ASP A 1 126 ? 6.020 1.690 -12.751 1.00 83.69 126 ASP A C 1
ATOM 951 O O . ASP A 1 126 ? 5.835 1.506 -11.550 1.00 83.69 126 ASP A O 1
ATOM 955 N N . ILE A 1 127 ? 7.218 1.977 -13.265 1.00 86.38 127 ILE A N 1
ATOM 956 C CA . ILE A 1 127 ? 8.436 2.093 -12.455 1.00 86.38 127 ILE A CA 1
ATOM 957 C C . ILE A 1 127 ? 8.250 3.172 -11.388 1.00 86.38 127 ILE A C 1
ATOM 959 O O . ILE A 1 127 ? 8.605 2.977 -10.228 1.00 86.38 127 ILE A O 1
ATOM 963 N N . GLU A 1 128 ? 7.655 4.300 -11.764 1.00 88.44 128 GLU A N 1
ATOM 964 C CA . GLU A 1 128 ? 7.424 5.413 -10.856 1.00 88.44 128 GLU A CA 1
ATOM 965 C C . GLU A 1 128 ? 6.335 5.109 -9.809 1.00 88.44 128 GLU A C 1
ATOM 967 O O . GLU A 1 128 ? 6.495 5.467 -8.641 1.00 88.44 128 GLU A O 1
ATOM 972 N N . GLU A 1 129 ? 5.263 4.390 -10.168 1.00 88.19 129 GLU A N 1
ATOM 973 C CA . GLU A 1 129 ? 4.291 3.875 -9.189 1.00 88.19 129 GLU A CA 1
ATOM 974 C C . GLU A 1 129 ? 4.959 2.934 -8.184 1.00 88.19 129 GLU A C 1
ATOM 976 O O . GLU A 1 129 ? 4.773 3.074 -6.973 1.00 88.19 129 GLU A O 1
ATOM 981 N N . MET A 1 130 ? 5.779 2.003 -8.668 1.00 89.50 130 MET A N 1
ATOM 982 C CA . MET A 1 130 ? 6.518 1.076 -7.820 1.00 89.50 130 MET A CA 1
ATOM 983 C C . MET A 1 130 ? 7.503 1.809 -6.902 1.00 89.50 130 MET A C 1
ATOM 985 O O . MET A 1 130 ? 7.527 1.546 -5.699 1.00 89.50 130 MET A O 1
ATOM 989 N N . ARG A 1 131 ? 8.247 2.792 -7.420 1.00 90.56 131 ARG A N 1
ATOM 990 C CA . ARG A 1 131 ? 9.145 3.643 -6.628 1.00 90.56 131 ARG A CA 1
ATOM 991 C C . ARG A 1 131 ? 8.393 4.340 -5.497 1.00 90.56 131 ARG A C 1
ATOM 993 O O . ARG A 1 131 ? 8.817 4.286 -4.345 1.00 90.56 131 ARG A O 1
ATOM 1000 N N . ARG A 1 132 ? 7.246 4.952 -5.790 1.00 92.12 132 ARG A N 1
ATOM 1001 C CA . ARG A 1 132 ? 6.418 5.648 -4.788 1.00 92.12 132 ARG A CA 1
ATOM 1002 C C . ARG A 1 132 ? 5.868 4.706 -3.726 1.00 92.12 132 ARG A C 1
ATOM 1004 O O . ARG A 1 132 ? 5.856 5.061 -2.550 1.00 92.12 132 ARG A O 1
ATOM 1011 N N . VAL A 1 133 ? 5.444 3.506 -4.120 1.00 93.25 133 VAL A N 1
ATOM 1012 C CA . VAL A 1 133 ? 5.014 2.463 -3.179 1.00 93.25 133 VAL A CA 1
ATOM 1013 C C . VAL A 1 133 ? 6.162 2.041 -2.267 1.00 93.25 133 VAL A C 1
ATOM 1015 O O . VAL A 1 133 ? 5.958 1.935 -1.059 1.00 93.25 133 VAL A O 1
ATOM 1018 N N . TRP A 1 134 ? 7.362 1.838 -2.816 1.00 93.00 134 TRP A N 1
ATOM 1019 C CA . TRP A 1 134 ? 8.535 1.459 -2.031 1.00 93.00 134 TRP A CA 1
ATOM 1020 C C . TRP A 1 134 ? 8.925 2.547 -1.027 1.00 93.00 134 TRP A C 1
ATOM 1022 O O . TRP A 1 134 ? 9.049 2.270 0.164 1.00 93.00 134 TRP A O 1
ATOM 1032 N N . TRP A 1 135 ? 9.007 3.805 -1.467 1.00 92.50 135 TRP A N 1
ATOM 1033 C CA . TRP A 1 135 ? 9.229 4.941 -0.569 1.00 92.50 135 TRP A CA 1
ATOM 1034 C C . TRP A 1 135 ? 8.131 5.064 0.496 1.00 92.50 135 TRP A C 1
ATOM 1036 O O . TRP A 1 135 ? 8.430 5.340 1.657 1.00 92.50 135 TRP A O 1
ATOM 1046 N N . GLY A 1 136 ? 6.873 4.791 0.139 1.00 91.94 136 GLY A N 1
ATOM 1047 C CA . GLY A 1 136 ? 5.771 4.694 1.095 1.00 91.94 136 GLY A CA 1
ATOM 1048 C C . GLY A 1 136 ? 6.004 3.615 2.156 1.00 91.94 136 GLY A C 1
ATOM 1049 O O . GLY A 1 136 ? 5.818 3.878 3.343 1.00 91.94 136 GLY A O 1
ATOM 1050 N N . ALA A 1 137 ? 6.470 2.429 1.756 1.00 92.00 137 ALA A N 1
ATOM 1051 C CA . ALA A 1 137 ? 6.815 1.348 2.677 1.00 92.00 137 ALA A CA 1
ATOM 1052 C C . ALA A 1 137 ? 7.959 1.743 3.628 1.00 92.00 137 ALA A C 1
ATOM 1054 O O . ALA A 1 137 ? 7.826 1.541 4.835 1.00 92.00 137 ALA A O 1
ATOM 1055 N N . LEU A 1 138 ? 9.030 2.367 3.116 1.00 90.62 138 LEU A N 1
ATOM 1056 C CA . LEU A 1 138 ? 10.145 2.873 3.930 1.00 90.62 138 LEU A CA 1
ATOM 1057 C C . LEU A 1 138 ? 9.660 3.882 4.980 1.00 90.62 138 LEU A C 1
ATOM 1059 O O . LEU A 1 138 ? 9.973 3.754 6.163 1.00 90.62 138 LEU A O 1
ATOM 1063 N N . ILE A 1 139 ? 8.856 4.868 4.566 1.00 89.75 139 ILE A N 1
ATOM 1064 C CA . ILE A 1 139 ? 8.320 5.903 5.462 1.00 89.75 139 ILE A CA 1
ATOM 1065 C C . ILE A 1 139 ? 7.458 5.276 6.561 1.00 89.75 139 ILE A C 1
ATOM 1067 O O . ILE A 1 139 ? 7.602 5.629 7.733 1.00 89.75 139 ILE A O 1
ATOM 1071 N N . LEU A 1 140 ? 6.583 4.334 6.203 1.00 89.31 140 LEU A N 1
ATOM 1072 C CA . LEU A 1 140 ? 5.723 3.645 7.163 1.00 89.31 140 LEU A CA 1
ATOM 1073 C C . LEU A 1 140 ? 6.530 2.777 8.142 1.00 89.31 140 LEU A C 1
ATOM 1075 O O . LEU A 1 140 ? 6.257 2.827 9.341 1.00 89.31 140 LEU A O 1
ATOM 1079 N N . ASP A 1 141 ? 7.548 2.045 7.674 1.00 88.25 141 ASP A N 1
ATOM 1080 C CA . ASP A 1 141 ? 8.432 1.232 8.529 1.00 88.25 141 ASP A CA 1
ATOM 1081 C C . ASP A 1 141 ? 9.143 2.116 9.558 1.00 88.25 141 ASP A C 1
ATOM 1083 O O . ASP A 1 141 ? 9.172 1.792 10.745 1.00 88.25 141 ASP A O 1
ATOM 1087 N N . ARG A 1 142 ? 9.612 3.307 9.166 1.00 86.00 142 ARG A N 1
ATOM 1088 C CA . ARG A 1 142 ? 10.182 4.263 10.132 1.00 86.00 142 ARG A CA 1
ATOM 1089 C C . ARG A 1 142 ? 9.142 4.823 11.078 1.00 86.00 142 ARG A C 1
ATOM 1091 O O . ARG A 1 142 ? 9.395 4.903 12.277 1.00 86.00 142 ARG A O 1
ATOM 1098 N N . TYR A 1 143 ? 7.977 5.206 10.572 1.00 82.56 143 TYR A N 1
ATOM 1099 C CA . TYR A 1 143 ? 6.965 5.853 11.395 1.00 82.56 143 TYR A CA 1
ATOM 1100 C C . TYR A 1 143 ? 6.439 4.921 12.492 1.00 82.56 143 TYR A C 1
ATOM 1102 O O . TYR A 1 143 ? 6.362 5.321 13.654 1.00 82.56 143 TYR A O 1
ATOM 1110 N N . VAL A 1 144 ? 6.121 3.669 12.150 1.00 79.75 144 VAL A N 1
ATOM 1111 C CA . VAL A 1 144 ? 5.589 2.706 13.123 1.00 79.75 144 VAL A CA 1
ATOM 1112 C C . VAL A 1 144 ? 6.629 2.354 14.192 1.00 79.75 144 VAL A C 1
ATOM 1114 O O . VAL A 1 144 ? 6.273 2.226 15.363 1.00 79.75 144 VAL A O 1
ATOM 1117 N N . ASN A 1 145 ? 7.912 2.253 13.829 1.00 73.38 145 ASN A N 1
ATOM 1118 C CA . ASN A 1 145 ? 8.987 1.960 14.785 1.00 73.38 145 ASN A CA 1
ATOM 1119 C C . ASN A 1 145 ? 9.405 3.183 15.633 1.00 73.38 145 ASN A C 1
ATOM 1121 O O . ASN A 1 145 ? 9.907 3.022 16.747 1.00 73.38 145 ASN A O 1
ATOM 1125 N N . CYS A 1 146 ? 9.167 4.408 15.156 1.00 65.81 146 CYS A N 1
ATOM 1126 C CA . CYS A 1 146 ? 9.476 5.645 15.883 1.00 65.81 146 CYS A CA 1
ATOM 1127 C C . CYS A 1 146 ? 8.346 6.136 16.804 1.00 65.81 146 CYS A C 1
ATOM 1129 O O . CYS A 1 146 ? 8.576 7.048 17.603 1.00 65.81 146 CYS A O 1
ATOM 1131 N N . TYR A 1 147 ? 7.133 5.578 16.716 1.00 57.19 147 TYR A N 1
ATOM 1132 C CA . TYR A 1 147 ? 5.988 6.069 17.483 1.00 57.19 147 TYR A CA 1
ATOM 1133 C C . TYR A 1 147 ? 6.162 5.826 18.990 1.00 57.19 147 TYR A C 1
ATOM 1135 O O . TYR A 1 147 ? 5.940 4.734 19.512 1.00 57.19 147 TYR A O 1
ATOM 1143 N N . LYS A 1 148 ? 6.560 6.877 19.712 1.00 52.03 148 LYS A N 1
ATOM 1144 C CA . LYS A 1 148 ? 6.673 6.892 21.172 1.00 52.03 148 LYS A CA 1
ATOM 1145 C C . LYS A 1 148 ? 5.333 7.357 21.742 1.00 52.03 148 LYS A C 1
ATOM 1147 O O . LYS A 1 148 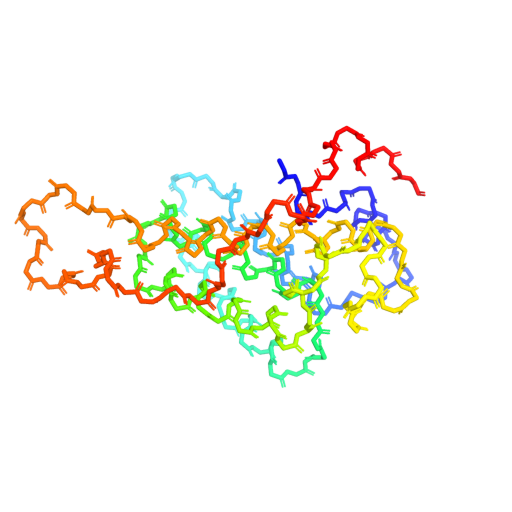? 5.022 8.543 21.684 1.00 52.03 148 LYS A O 1
ATOM 1152 N N . LEU A 1 149 ? 4.530 6.439 22.283 1.00 50.75 149 LEU A N 1
ATOM 1153 C CA . LEU A 1 149 ? 3.317 6.807 23.021 1.00 50.75 149 LEU A CA 1
ATOM 1154 C C . LEU A 1 149 ? 3.717 7.666 24.228 1.00 50.75 149 LEU A C 1
ATOM 1156 O O . LEU A 1 149 ? 4.303 7.177 25.189 1.00 50.75 149 LEU A O 1
ATOM 1160 N N . THR A 1 150 ? 3.394 8.955 24.185 1.00 44.91 150 THR A N 1
ATOM 1161 C CA . THR A 1 150 ? 3.698 9.940 25.235 1.00 44.91 150 THR A CA 1
ATOM 1162 C C . THR A 1 150 ? 2.829 9.790 26.490 1.00 44.91 150 THR A C 1
ATOM 1164 O O . THR A 1 150 ? 2.950 10.598 27.406 1.00 44.91 150 THR A O 1
ATOM 1167 N N . SER A 1 151 ? 1.949 8.781 26.557 1.00 44.28 151 SER A N 1
ATOM 1168 C CA . SER A 1 151 ? 1.029 8.585 27.682 1.00 44.28 151 SER A CA 1
ATOM 1169 C C . SER A 1 151 ? 1.541 7.518 28.667 1.00 44.28 151 SER A C 1
ATOM 1171 O O . SER A 1 151 ? 1.530 6.328 28.334 1.00 44.28 151 SER A O 1
ATOM 1173 N N . PRO A 1 152 ? 1.951 7.898 29.893 1.00 51.41 152 PRO A N 1
ATOM 1174 C CA . PRO A 1 152 ? 2.486 6.970 30.893 1.00 51.41 152 PRO A CA 1
ATOM 1175 C C . PRO A 1 152 ? 1.453 5.972 31.449 1.00 51.41 152 PRO A C 1
ATOM 1177 O O . PRO A 1 152 ? 1.838 4.981 32.062 1.00 51.41 152 PRO A O 1
ATOM 1180 N N . SER A 1 153 ? 0.153 6.177 31.222 1.00 50.44 153 SER A N 1
ATOM 1181 C CA . SER A 1 153 ? -0.918 5.289 31.705 1.00 50.44 153 SER A CA 1
ATOM 1182 C C . SER A 1 153 ? -1.218 4.097 30.785 1.00 50.44 153 SER A C 1
ATOM 1184 O O . SER A 1 153 ? -1.789 3.112 31.245 1.00 50.44 153 SER A O 1
ATOM 1186 N N . CYS A 1 154 ? -0.788 4.132 29.518 1.00 48.03 154 CYS A N 1
ATOM 1187 C CA . CYS A 1 154 ? -0.952 3.024 28.557 1.00 48.03 154 CYS A CA 1
ATOM 1188 C C . CYS A 1 154 ? 0.335 2.197 28.374 1.00 48.03 154 CYS A C 1
ATOM 1190 O O . CYS A 1 154 ? 0.402 1.289 27.545 1.00 48.03 154 CYS A O 1
ATOM 1192 N N . ALA A 1 155 ? 1.361 2.530 29.154 1.00 48.41 155 ALA A N 1
ATOM 1193 C CA . ALA A 1 155 ? 2.707 2.004 29.058 1.00 48.41 155 ALA A CA 1
ATOM 1194 C C . ALA A 1 155 ? 2.762 0.472 29.266 1.00 48.41 155 ALA A C 1
ATOM 1196 O O . ALA A 1 155 ? 3.361 -0.266 28.496 1.00 48.41 155 ALA A O 1
ATOM 1197 N N . ASN A 1 156 ? 2.072 -0.088 30.251 1.00 44.25 156 ASN A N 1
ATOM 1198 C CA . ASN A 1 156 ? 2.495 -1.408 30.735 1.00 44.25 156 ASN A CA 1
ATOM 1199 C C . ASN A 1 156 ? 2.011 -2.639 29.939 1.00 44.25 156 ASN A C 1
ATOM 1201 O O . ASN A 1 156 ? 2.338 -3.752 30.336 1.00 44.25 156 ASN A O 1
ATOM 1205 N N . ILE A 1 157 ? 1.280 -2.487 28.823 1.00 45.75 157 ILE A N 1
ATOM 1206 C CA . ILE A 1 157 ? 0.832 -3.640 28.000 1.00 45.75 157 ILE A CA 1
ATOM 1207 C C . ILE A 1 157 ? 1.137 -3.477 26.492 1.00 45.75 157 ILE A C 1
ATOM 1209 O O . ILE A 1 157 ? 1.122 -4.460 25.757 1.00 45.75 157 ILE A O 1
ATOM 1213 N N . LEU A 1 158 ? 1.518 -2.281 26.019 1.00 45.53 158 LEU A N 1
ATOM 1214 C CA . LEU A 1 158 ? 1.861 -2.024 24.602 1.00 45.53 158 LEU A CA 1
ATOM 1215 C C . LEU A 1 158 ? 3.315 -1.544 24.381 1.00 45.53 158 LEU A C 1
ATOM 1217 O O . LEU A 1 158 ? 3.706 -1.211 23.260 1.00 45.53 158 LEU A O 1
ATOM 1221 N N . LEU A 1 159 ? 4.143 -1.523 25.433 1.00 45.38 159 LEU A N 1
ATOM 1222 C CA . LEU A 1 159 ? 5.536 -1.063 25.398 1.00 45.38 159 LEU A CA 1
ATOM 1223 C C . LEU A 1 159 ? 6.526 -2.128 24.908 1.00 45.38 159 LEU A C 1
ATOM 1225 O O . LEU A 1 159 ? 7.287 -2.699 25.687 1.00 45.38 159 LEU A O 1
ATOM 1229 N N . ASN A 1 160 ? 6.578 -2.357 23.598 1.00 47.41 160 ASN A N 1
ATOM 1230 C CA . ASN A 1 160 ? 7.836 -2.809 22.980 1.00 47.41 160 ASN A CA 1
ATOM 1231 C C . ASN A 1 160 ? 7.962 -2.524 21.477 1.00 47.41 160 ASN A C 1
ATOM 1233 O O . ASN A 1 160 ? 8.809 -3.106 20.803 1.00 47.41 160 ASN A O 1
ATOM 1237 N N . MET A 1 161 ? 7.124 -1.642 20.927 1.00 50.31 161 MET A N 1
ATOM 1238 C CA . MET A 1 161 ? 7.168 -1.327 19.493 1.00 50.31 161 MET A CA 1
ATOM 1239 C C . MET A 1 161 ? 8.170 -0.220 19.160 1.00 50.31 161 MET A C 1
ATOM 1241 O O . MET A 1 161 ? 8.713 -0.204 18.064 1.00 50.31 161 MET A O 1
ATOM 1245 N N . SER A 1 162 ? 8.474 0.640 20.132 1.00 51.44 162 SER A N 1
ATOM 1246 C CA . SER A 1 162 ? 9.404 1.760 20.017 1.00 51.44 162 SER A CA 1
ATOM 1247 C C . SER A 1 162 ? 10.706 1.466 20.765 1.00 51.44 162 SER A C 1
ATOM 1249 O O . SER A 1 162 ? 10.997 2.071 21.801 1.00 51.44 162 SER A O 1
ATOM 1251 N N . GLN A 1 163 ? 11.473 0.492 20.283 1.00 54.66 163 GLN A N 1
ATOM 1252 C CA . GLN A 1 163 ? 12.871 0.349 20.679 1.00 54.66 163 GLN A CA 1
ATOM 1253 C C . GLN A 1 163 ? 13.734 0.911 19.543 1.00 54.66 163 GLN A C 1
ATOM 1255 O O . GLN A 1 163 ? 13.703 0.347 18.454 1.00 54.66 163 GLN A O 1
ATOM 1260 N N . PRO A 1 164 ? 14.531 1.972 19.763 1.00 52.97 164 PRO A N 1
ATOM 1261 C CA . PRO A 1 164 ? 15.456 2.477 18.743 1.00 52.97 164 PRO A CA 1
ATOM 1262 C C . PRO A 1 164 ? 16.541 1.453 18.360 1.00 52.97 164 PRO A C 1
ATOM 1264 O O . PRO A 1 164 ? 17.218 1.618 17.356 1.00 52.97 164 PRO A O 1
ATOM 1267 N N . THR A 1 165 ? 16.699 0.385 19.149 1.00 56.19 165 THR A N 1
ATOM 1268 C CA . THR A 1 165 ? 17.557 -0.773 18.862 1.00 56.19 165 THR A CA 1
ATOM 1269 C C . THR A 1 165 ? 16.860 -1.864 18.046 1.00 56.19 165 THR A C 1
ATOM 1271 O O . THR A 1 165 ? 17.494 -2.860 17.703 1.00 56.19 165 THR A O 1
ATOM 1274 N N . ARG A 1 166 ? 15.554 -1.739 17.774 1.00 65.25 166 ARG A N 1
ATOM 1275 C CA . ARG A 1 166 ? 14.811 -2.727 16.992 1.00 65.25 166 ARG A CA 1
ATOM 1276 C C . ARG A 1 166 ? 15.199 -2.589 15.527 1.00 65.25 166 ARG A C 1
ATOM 1278 O O . ARG A 1 166 ? 15.074 -1.512 14.954 1.00 65.25 166 ARG A O 1
ATOM 1285 N N . GLY A 1 167 ? 15.659 -3.692 14.942 1.00 66.50 167 GLY A N 1
ATOM 1286 C CA . GLY A 1 167 ? 15.957 -3.755 13.516 1.00 66.50 167 GLY A CA 1
ATOM 1287 C C . GLY A 1 167 ? 14.713 -3.427 12.697 1.00 66.50 167 GLY A C 1
ATOM 1288 O O . GLY A 1 167 ? 13.626 -3.940 12.972 1.00 66.50 167 GLY A O 1
ATOM 1289 N N . LEU A 1 168 ? 14.889 -2.553 11.718 1.00 77.94 168 LEU A N 1
ATOM 1290 C CA . LEU A 1 168 ? 13.860 -2.198 10.756 1.00 77.94 168 LEU A CA 1
ATOM 1291 C C . LEU A 1 168 ? 13.675 -3.332 9.750 1.00 77.94 168 LEU A C 1
ATOM 1293 O O . LEU A 1 168 ? 14.582 -4.138 9.534 1.00 77.94 168 LEU A O 1
ATOM 1297 N N . SER A 1 169 ? 12.493 -3.400 9.141 1.00 80.62 169 SER A N 1
ATOM 1298 C CA . SER A 1 169 ? 12.219 -4.411 8.113 1.00 80.62 169 SER A CA 1
ATOM 1299 C C . SER A 1 169 ? 12.958 -4.095 6.812 1.00 80.62 169 SER A C 1
ATOM 1301 O O . SER A 1 169 ? 13.171 -4.983 5.990 1.00 80.62 169 SER A O 1
ATOM 1303 N N . THR A 1 170 ? 13.327 -2.828 6.636 1.00 83.06 170 THR A N 1
ATOM 1304 C CA . THR A 1 170 ? 13.982 -2.276 5.453 1.00 83.06 170 THR A CA 1
ATOM 1305 C C . THR A 1 170 ? 15.315 -1.624 5.813 1.00 83.06 170 THR A C 1
ATOM 1307 O O . THR A 1 170 ? 15.492 -1.105 6.918 1.00 83.06 170 THR A O 1
ATOM 1310 N N . ALA A 1 171 ? 16.269 -1.657 4.880 1.00 82.62 171 ALA A N 1
ATOM 1311 C CA . ALA A 1 171 ? 17.550 -0.979 5.047 1.00 82.62 171 ALA A CA 1
ATOM 1312 C C . ALA A 1 171 ? 17.381 0.553 5.069 1.00 82.62 171 ALA A C 1
ATOM 1314 O O . ALA A 1 171 ? 16.364 1.096 4.632 1.00 82.62 171 ALA A O 1
ATOM 1315 N N . ASP A 1 172 ? 18.376 1.257 5.609 1.00 81.81 172 ASP A N 1
ATOM 1316 C CA . ASP A 1 172 ? 18.479 2.706 5.439 1.00 81.81 172 ASP A CA 1
ATOM 1317 C C . ASP A 1 172 ? 18.709 3.042 3.963 1.00 81.81 172 ASP A C 1
ATOM 1319 O O . ASP A 1 172 ? 19.630 2.471 3.371 1.00 81.81 172 ASP A O 1
ATOM 1323 N N . PRO A 1 173 ? 17.905 3.947 3.369 1.00 83.44 173 PRO A N 1
ATOM 1324 C CA . PRO A 1 173 ? 18.126 4.352 1.994 1.00 83.44 173 PRO A CA 1
ATOM 1325 C C . PRO A 1 173 ? 19.462 5.089 1.874 1.00 83.44 173 PRO A C 1
ATOM 1327 O O . PRO A 1 173 ? 19.814 5.917 2.722 1.00 83.44 173 PRO A O 1
ATOM 1330 N N . SER A 1 174 ? 20.211 4.783 0.818 1.00 83.31 174 SER A N 1
ATOM 1331 C CA . SER A 1 174 ? 21.491 5.444 0.538 1.00 83.31 174 SER A CA 1
ATOM 1332 C C . SER A 1 174 ? 21.309 6.761 -0.228 1.00 83.31 174 SER A C 1
ATOM 1334 O O . SER A 1 174 ? 20.272 7.003 -0.840 1.00 83.31 174 SER A O 1
ATOM 1336 N N . PHE A 1 175 ? 22.337 7.617 -0.248 1.00 80.50 175 PHE A N 1
ATOM 1337 C CA . PHE A 1 175 ? 22.320 8.853 -1.049 1.00 80.50 175 PHE A CA 1
ATOM 1338 C C . PHE A 1 175 ? 22.270 8.611 -2.564 1.00 80.50 175 PHE A C 1
ATOM 1340 O O . PHE A 1 175 ? 21.965 9.534 -3.314 1.00 80.50 175 PHE A O 1
ATOM 1347 N N . GLU A 1 176 ? 22.593 7.398 -3.012 1.00 81.94 176 GLU A N 1
ATOM 1348 C CA . GLU A 1 176 ? 22.569 7.017 -4.426 1.00 81.94 176 GLU A CA 1
ATOM 1349 C C . GLU A 1 176 ? 21.170 6.576 -4.879 1.00 81.94 176 GLU A C 1
ATOM 1351 O O . GLU A 1 176 ? 20.930 6.418 -6.074 1.00 81.94 176 GLU A O 1
ATOM 1356 N N . GLU A 1 177 ? 20.229 6.403 -3.944 1.00 84.25 177 GLU A N 1
ATOM 1357 C CA . GLU A 1 177 ? 18.863 6.010 -4.265 1.00 84.25 177 GLU A CA 1
ATOM 1358 C C . GLU A 1 177 ? 18.042 7.162 -4.847 1.00 84.25 177 GLU A C 1
ATOM 1360 O O . GLU A 1 177 ? 17.928 8.250 -4.276 1.00 84.25 177 GLU A O 1
ATOM 1365 N N . PHE A 1 178 ? 17.392 6.889 -5.975 1.00 84.12 178 PHE A N 1
ATOM 1366 C CA . PHE A 1 178 ? 16.512 7.833 -6.642 1.00 84.12 178 PHE A CA 1
ATOM 1367 C C . PHE A 1 178 ? 15.240 8.100 -5.827 1.00 84.12 178 PHE A C 1
ATOM 1369 O O . PHE A 1 178 ? 14.479 7.191 -5.473 1.00 84.12 178 PHE A O 1
ATOM 1376 N N . LEU A 1 179 ? 14.977 9.386 -5.593 1.00 86.62 179 LEU A N 1
ATOM 1377 C CA . LEU A 1 179 ? 13.718 9.869 -5.038 1.00 86.62 179 LEU A CA 1
ATOM 1378 C C . LEU A 1 179 ? 12.590 9.782 -6.082 1.00 86.62 179 LEU A C 1
ATOM 1380 O O . LEU A 1 179 ? 12.861 9.788 -7.287 1.00 86.62 179 LEU A O 1
ATOM 1384 N N . PRO A 1 180 ? 11.319 9.722 -5.644 1.00 86.38 180 PRO A N 1
ATOM 1385 C CA . PRO A 1 180 ? 10.184 9.862 -6.547 1.00 86.38 180 PRO A CA 1
ATOM 1386 C C . PRO A 1 180 ? 10.259 11.176 -7.327 1.00 86.38 180 PRO A C 1
ATOM 1388 O O . PRO A 1 180 ? 10.712 12.193 -6.802 1.00 86.38 180 PRO A O 1
ATOM 1391 N N . ALA A 1 181 ? 9.786 11.152 -8.570 1.00 85.25 181 ALA A N 1
ATOM 1392 C CA . ALA A 1 181 ? 9.674 12.339 -9.405 1.00 85.25 181 ALA A CA 1
ATOM 1393 C C . ALA A 1 181 ? 8.686 13.364 -8.809 1.00 85.25 181 ALA A C 1
ATOM 1395 O O . ALA A 1 181 ? 7.911 13.061 -7.897 1.00 85.25 181 ALA A O 1
ATOM 1396 N N . ASP A 1 182 ? 8.642 14.572 -9.365 1.00 83.94 182 ASP A N 1
ATOM 1397 C CA . ASP A 1 182 ? 7.642 15.558 -8.955 1.00 83.94 182 ASP A CA 1
ATOM 1398 C C . ASP A 1 182 ? 6.211 15.083 -9.246 1.00 83.94 182 ASP A C 1
ATOM 1400 O O . ASP A 1 182 ? 5.910 14.518 -10.305 1.00 83.94 182 ASP A O 1
ATOM 1404 N N . ASP A 1 183 ? 5.308 15.349 -8.297 1.00 82.56 183 ASP A N 1
ATOM 1405 C CA . ASP A 1 183 ? 3.901 14.934 -8.360 1.00 82.56 183 ASP A CA 1
ATOM 1406 C C . ASP A 1 183 ? 3.196 15.501 -9.614 1.00 82.56 183 ASP A C 1
ATOM 1408 O O . ASP A 1 183 ? 2.378 14.807 -10.226 1.00 82.56 183 ASP A O 1
ATOM 1412 N N . GLU A 1 184 ? 3.543 16.724 -10.040 1.00 78.31 184 GLU A N 1
ATOM 1413 C CA . GLU A 1 184 ? 2.998 17.356 -11.252 1.00 78.31 184 GLU A CA 1
ATOM 1414 C C . GLU A 1 184 ? 3.413 16.622 -12.531 1.00 78.31 184 GLU A C 1
ATOM 1416 O O . GLU A 1 184 ? 2.589 16.402 -13.421 1.00 78.31 184 GLU A O 1
ATOM 1421 N N . PHE A 1 185 ? 4.679 16.211 -12.624 1.00 78.50 185 PHE A N 1
ATOM 1422 C CA . PHE A 1 185 ? 5.189 15.488 -13.786 1.00 78.50 185 PHE A CA 1
ATOM 1423 C C . PHE A 1 185 ? 4.561 14.093 -13.877 1.00 78.50 185 PHE A C 1
ATOM 1425 O O . PHE A 1 185 ? 4.104 13.683 -14.944 1.00 78.50 185 PHE A O 1
ATOM 1432 N N . PHE A 1 186 ? 4.448 13.402 -12.740 1.00 75.94 186 PHE A N 1
ATOM 1433 C CA . PHE A 1 186 ? 3.832 12.080 -12.658 1.00 75.94 186 PHE A CA 1
ATOM 1434 C C . PHE A 1 186 ? 2.345 12.086 -13.048 1.00 75.94 186 PHE A C 1
ATOM 1436 O O . PHE A 1 186 ? 1.904 11.236 -13.820 1.00 75.94 186 PHE A O 1
ATOM 1443 N N . CYS A 1 187 ? 1.566 13.067 -12.578 1.00 69.12 187 CYS A N 1
ATOM 1444 C CA . CYS A 1 187 ? 0.133 13.150 -12.889 1.00 69.12 187 CYS A CA 1
ATOM 1445 C C . CYS A 1 187 ? -0.154 13.575 -14.340 1.00 69.12 187 CYS A C 1
ATOM 1447 O O . CYS A 1 187 ? -1.267 13.372 -14.838 1.00 69.12 187 CYS A O 1
ATOM 1449 N N . ASN A 1 188 ? 0.814 14.191 -15.024 1.00 68.81 188 ASN A N 1
ATOM 1450 C CA . ASN A 1 188 ? 0.619 14.732 -16.364 1.00 68.81 188 ASN A CA 1
ATOM 1451 C C . ASN A 1 188 ? 0.928 13.762 -17.505 1.00 68.81 188 ASN A C 1
ATOM 1453 O O . ASN A 1 188 ? 0.464 14.017 -18.616 1.00 68.81 188 ASN A O 1
ATOM 1457 N N . GLN A 1 189 ? 1.592 12.638 -17.241 1.00 63.50 189 GLN A N 1
ATOM 1458 C CA . GLN A 1 189 ? 1.826 11.621 -18.265 1.00 63.50 189 GLN A CA 1
ATOM 1459 C C . GLN A 1 189 ? 0.532 10.887 -18.661 1.00 63.50 189 GLN A C 1
ATOM 1461 O O . GLN A 1 189 ? -0.308 10.582 -17.809 1.00 63.50 189 GLN A O 1
ATOM 1466 N N . VAL A 1 190 ? 0.372 10.678 -19.973 1.00 52.50 190 VAL A N 1
ATOM 1467 C CA . VAL A 1 190 ? -0.764 10.025 -20.651 1.00 52.50 190 VAL A CA 1
ATOM 1468 C C . VAL A 1 190 ? -0.309 8.679 -21.182 1.00 52.50 190 VAL A C 1
ATOM 1470 O O . VAL A 1 190 ? 0.757 8.663 -21.837 1.00 52.50 190 VAL A O 1
#

Organism: NCBI:txid660029